Protein AF-A0A1I1NJZ9-F1 (afdb_monomer)

Nearest PDB structures (foldseek):
  6r1j-assembly1_J-2  TM=2.099E-01  e=1.766E+00  Aeromonas hydrophila J-1
  6r1j-assembly1_D-2  TM=2.504E-01  e=4.887E+00  Aeromon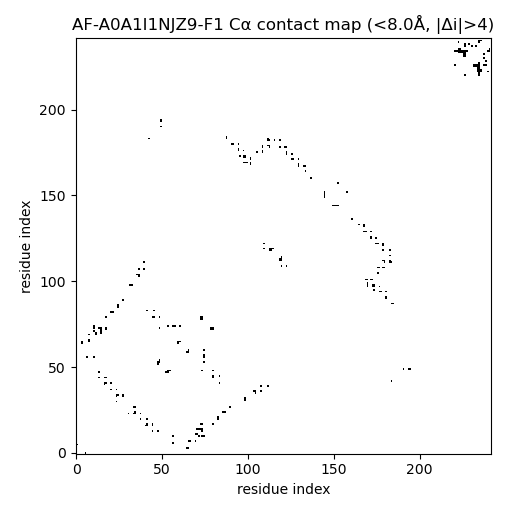as hydrophila J-1
  6h2e-assembly1_P-2  TM=2.762E-01  e=8.514E+00  Aeromonas hydrophila subsp. hydrophila AL09-71

Solvent-accessible surface area (backbone atoms only — not comparable to full-atom values): 13753 Å² total; per-residue (Å²): 132,56,71,66,58,53,45,54,52,50,47,50,54,45,31,52,51,51,57,50,46,55,54,38,61,74,41,26,90,86,34,57,66,62,39,61,71,40,48,61,57,53,47,54,48,50,51,42,66,72,33,69,65,39,54,55,49,40,54,37,50,79,70,63,71,54,68,87,86,60,74,52,62,68,64,41,96,52,50,55,59,53,53,53,52,54,50,51,52,52,54,63,74,50,80,83,70,78,67,94,67,59,71,73,49,48,59,51,36,48,70,61,22,64,88,36,68,71,52,37,49,53,51,51,53,42,52,50,52,43,51,52,50,53,50,53,50,54,53,53,49,55,50,52,33,64,74,69,73,45,96,64,79,50,74,69,56,51,52,52,49,53,54,49,52,51,50,48,50,42,58,44,34,47,53,46,52,52,46,43,48,51,38,52,52,54,52,47,53,51,48,56,53,50,51,52,52,46,56,52,50,50,52,50,49,55,51,49,54,58,50,59,70,64,69,74,66,71,78,82,79,48,60,76,37,74,26,92,84,72,77,82,39,35,16,45,78,50,91,55,51,128

pLDDT: mean 83.68, std 10.84, range [47.34, 98.0]

Foldseek 3Di:
DDPLVVLLVVQLVLVVLLVVLVVCLVCCVVCVPSLLLSVLSLVVNLCCLLDVSLVVSLVCVVVVNHDPPRDHLSSDPCNNVVSLVSSLVVLVVPLPDFDDDQPSNLVSLCVLCVVPVVLNVLLVVLVVVLVVQLVVLVVVVVVVCVVVVHPDDDPVSVVVSVVSNSVSSRSSRSSSSVSSSVSSVVVVVVSVVSVVVVVVVVVVVVVVVVVVVVPPCPPPQDQQHQPPVPPRHGNCVPVVPD

Radius of gyration: 31.64 Å; Cα contacts (8 Å, |Δi|>4): 164; chains: 1; bounding box: 65×32×115 Å

Structure (mmCIF, N/CA/C/O backbone):
data_AF-A0A1I1NJZ9-F1
#
_entry.id   AF-A0A1I1NJZ9-F1
#
loop_
_atom_site.group_PDB
_atom_site.id
_atom_site.type_symbol
_atom_site.label_atom_id
_atom_site.label_alt_id
_atom_site.label_comp_id
_atom_site.label_asym_id
_atom_site.label_entity_id
_atom_site.label_seq_id
_atom_site.pdbx_PDB_ins_code
_atom_site.Cartn_x
_atom_site.Cartn_y
_atom_site.Cartn_z
_atom_site.occupancy
_atom_site.B_iso_or_equiv
_atom_site.auth_seq_id
_atom_site.auth_comp_id
_atom_site.auth_asym_id
_atom_site.auth_atom_id
_atom_site.pdbx_PDB_model_num
ATOM 1 N N . MET A 1 1 ? -22.395 16.099 5.123 1.00 59.91 1 MET A N 1
ATOM 2 C CA . MET A 1 1 ? -22.819 14.688 5.245 1.00 59.91 1 MET A CA 1
ATOM 3 C C . MET A 1 1 ? -22.872 14.358 6.724 1.00 59.91 1 MET A C 1
ATOM 5 O O . MET A 1 1 ? -22.166 15.014 7.479 1.00 59.91 1 MET A O 1
ATOM 9 N N . ASP A 1 2 ? -23.746 13.446 7.147 1.00 87.75 2 ASP A N 1
ATOM 10 C CA . ASP A 1 2 ? -23.756 12.972 8.537 1.00 87.75 2 ASP A CA 1
ATOM 11 C C . ASP A 1 2 ? -22.507 12.113 8.810 1.00 87.75 2 ASP A C 1
ATOM 13 O O . ASP A 1 2 ? -22.032 11.429 7.901 1.00 87.75 2 ASP A O 1
ATOM 17 N N . LYS A 1 3 ? -21.980 12.147 10.042 1.00 89.00 3 LYS A N 1
ATOM 18 C CA . LYS A 1 3 ? -20.732 11.466 10.435 1.00 89.00 3 LYS A CA 1
ATOM 19 C C . LYS A 1 3 ? -20.792 9.972 10.110 1.00 89.00 3 LYS A C 1
ATOM 21 O O . LYS A 1 3 ? -19.843 9.425 9.566 1.00 89.00 3 LYS A O 1
ATOM 26 N N . ILE A 1 4 ? -21.931 9.327 10.368 1.00 93.19 4 ILE A N 1
ATOM 27 C CA . ILE A 1 4 ? -22.132 7.905 10.051 1.00 93.19 4 ILE A CA 1
ATOM 28 C C . ILE A 1 4 ? -22.091 7.653 8.540 1.00 93.19 4 ILE A C 1
ATOM 30 O O . ILE A 1 4 ? -21.534 6.655 8.100 1.00 93.19 4 ILE A O 1
ATOM 34 N N . THR A 1 5 ? -22.626 8.565 7.723 1.00 93.81 5 THR A N 1
ATOM 35 C CA . THR A 1 5 ? -22.585 8.429 6.256 1.00 93.81 5 THR A CA 1
ATOM 36 C C . THR A 1 5 ? -21.153 8.489 5.719 1.00 93.81 5 THR A C 1
ATOM 38 O O . THR A 1 5 ? -20.816 7.765 4.787 1.00 93.81 5 THR A O 1
ATOM 41 N N . GLU A 1 6 ? -20.308 9.340 6.301 1.00 94.62 6 GLU A N 1
ATOM 42 C CA . GLU A 1 6 ? -18.898 9.458 5.920 1.00 94.62 6 GLU A CA 1
ATOM 43 C C . GLU A 1 6 ? -18.103 8.198 6.287 1.00 94.62 6 GLU A C 1
ATOM 45 O O . GLU A 1 6 ? -17.376 7.670 5.447 1.00 94.62 6 GLU A O 1
ATOM 50 N N . VAL A 1 7 ? -18.333 7.661 7.489 1.00 95.81 7 VAL A N 1
ATOM 51 C CA . VAL A 1 7 ? -17.748 6.393 7.952 1.00 95.81 7 VAL A CA 1
ATOM 52 C C . VAL A 1 7 ? -18.170 5.237 7.051 1.00 95.81 7 VAL A C 1
ATOM 54 O O . VAL A 1 7 ? -17.320 4.515 6.546 1.00 95.81 7 VAL A O 1
ATOM 57 N N . VAL A 1 8 ? -19.469 5.098 6.767 1.00 96.38 8 VAL A N 1
ATOM 58 C CA . VAL A 1 8 ? -19.986 4.051 5.869 1.00 96.38 8 VAL A CA 1
ATOM 59 C C . VAL A 1 8 ? -19.324 4.133 4.497 1.00 96.38 8 VAL A C 1
ATOM 61 O O . VAL A 1 8 ? -18.917 3.107 3.956 1.00 96.38 8 VAL A O 1
ATOM 64 N N . LYS A 1 9 ? -19.176 5.341 3.939 1.00 96.75 9 LYS A N 1
ATOM 65 C CA . LYS A 1 9 ? -18.514 5.534 2.646 1.00 96.75 9 LYS A CA 1
ATOM 66 C C . LYS A 1 9 ? -17.053 5.081 2.694 1.00 96.75 9 LYS A C 1
ATOM 68 O O . LYS A 1 9 ? -16.637 4.335 1.813 1.00 96.75 9 LYS A O 1
ATOM 73 N N . ARG A 1 10 ? -16.302 5.510 3.712 1.00 96.94 10 ARG A N 1
ATOM 74 C CA . ARG A 1 10 ? -14.887 5.157 3.882 1.00 96.94 10 ARG A CA 1
ATOM 75 C C . ARG A 1 10 ? -14.699 3.655 4.093 1.00 96.94 10 ARG A C 1
ATOM 77 O O . ARG A 1 10 ? -13.914 3.050 3.375 1.00 96.94 10 ARG A O 1
ATOM 84 N N . VAL A 1 11 ? -15.458 3.046 5.005 1.00 97.31 11 VAL A N 1
ATOM 85 C CA . VAL A 1 11 ? -15.412 1.598 5.268 1.00 97.31 11 VAL A CA 1
ATOM 86 C C . VAL A 1 11 ? -15.753 0.813 4.005 1.00 97.31 11 VAL A C 1
ATOM 88 O O . VAL A 1 11 ? -15.050 -0.130 3.678 1.00 97.31 11 VAL A O 1
ATOM 91 N N . THR A 1 12 ? -16.763 1.238 3.240 1.00 97.69 12 THR A N 1
ATOM 92 C CA . THR A 1 12 ? -17.128 0.579 1.972 1.00 97.69 12 THR A CA 1
ATOM 93 C C . THR A 1 12 ? -16.009 0.664 0.931 1.00 97.69 12 THR A C 1
ATOM 95 O O . THR A 1 12 ? -15.753 -0.310 0.228 1.00 97.69 12 THR A O 1
ATOM 98 N N . GLU A 1 13 ? -15.340 1.814 0.815 1.00 97.56 13 GLU A N 1
ATOM 99 C CA . GLU A 1 13 ? -14.202 1.981 -0.097 1.00 97.56 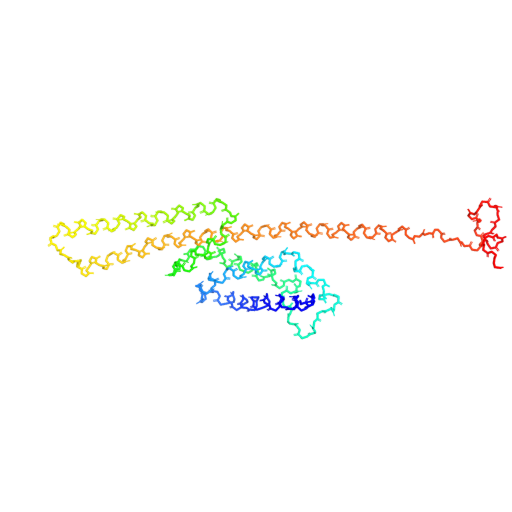13 GLU A CA 1
ATOM 100 C C . GLU A 1 13 ? -13.042 1.054 0.287 1.00 97.56 13 GLU A C 1
ATOM 102 O O . GLU A 1 13 ? -12.531 0.320 -0.557 1.00 97.56 13 GLU A O 1
ATOM 107 N N . MET A 1 14 ? -12.675 1.041 1.570 1.00 98.00 14 MET A N 1
ATOM 108 C CA . MET A 1 14 ? -11.592 0.201 2.085 1.00 98.00 14 MET A CA 1
ATOM 109 C C . MET A 1 14 ? -11.935 -1.288 1.993 1.00 98.00 14 MET A C 1
ATOM 111 O O . MET A 1 14 ? -11.070 -2.090 1.656 1.00 98.00 14 MET A O 1
ATOM 115 N N . GLU A 1 15 ? -13.195 -1.661 2.218 1.00 97.81 15 GLU A N 1
ATOM 116 C CA . GLU A 1 15 ? -13.684 -3.030 2.036 1.00 97.81 15 GLU A CA 1
ATOM 117 C C . GLU A 1 15 ? -13.534 -3.497 0.586 1.00 97.81 15 GLU A C 1
ATOM 119 O O . GLU A 1 15 ? -13.138 -4.634 0.344 1.00 97.81 15 GLU A O 1
ATOM 124 N N . GLY A 1 16 ? -13.783 -2.610 -0.383 1.00 97.88 16 GLY A N 1
ATOM 125 C CA . GLY A 1 16 ? -13.542 -2.898 -1.796 1.00 97.88 16 GLY A CA 1
ATOM 126 C C . GLY A 1 16 ? -12.070 -3.200 -2.086 1.00 97.88 16 GLY A C 1
ATOM 127 O O . GLY A 1 16 ? -11.772 -4.183 -2.765 1.00 97.88 16 GLY A O 1
ATOM 128 N N . ILE A 1 17 ? -11.156 -2.400 -1.524 1.00 97.69 17 ILE A N 1
ATOM 129 C CA . ILE A 1 17 ? -9.709 -2.631 -1.644 1.00 97.69 17 ILE A CA 1
ATOM 130 C C . ILE A 1 17 ? -9.322 -3.956 -0.980 1.00 97.69 17 ILE A C 1
ATOM 132 O O . ILE A 1 17 ? -8.599 -4.747 -1.577 1.00 97.69 17 ILE A O 1
ATOM 136 N N . TYR A 1 18 ? -9.829 -4.228 0.222 1.00 97.62 18 TYR A N 1
ATOM 137 C CA . TYR A 1 18 ? -9.563 -5.459 0.969 1.00 97.62 18 TYR A CA 1
ATOM 138 C C . TYR A 1 18 ? -10.040 -6.715 0.225 1.00 97.62 18 TYR A C 1
ATOM 140 O O . TYR A 1 18 ? -9.291 -7.679 0.083 1.00 97.62 18 TYR A O 1
ATOM 148 N N . ASP A 1 19 ? -11.251 -6.693 -0.330 1.00 97.75 19 ASP A N 1
ATOM 149 C CA . ASP A 1 19 ? -11.793 -7.801 -1.121 1.00 97.75 19 ASP A CA 1
ATOM 150 C C . ASP A 1 19 ? -11.000 -8.076 -2.394 1.00 97.75 19 ASP A C 1
ATOM 152 O O . ASP A 1 19 ? -10.844 -9.228 -2.809 1.00 97.75 19 ASP A O 1
ATOM 156 N N . GLN A 1 20 ? -10.552 -7.012 -3.058 1.00 97.44 20 GLN A N 1
ATOM 157 C CA . GLN A 1 20 ? -9.733 -7.133 -4.251 1.00 97.44 20 GLN A CA 1
ATOM 158 C C . GLN A 1 20 ? -8.332 -7.637 -3.893 1.00 97.44 20 GLN A C 1
ATOM 160 O O . GLN A 1 20 ? -7.839 -8.553 -4.550 1.00 97.44 20 GLN A O 1
ATOM 165 N N . ALA A 1 21 ? -7.750 -7.131 -2.803 1.00 96.50 21 ALA A N 1
ATOM 166 C CA . ALA A 1 21 ? -6.471 -7.587 -2.283 1.00 96.50 21 ALA A CA 1
ATOM 167 C C . ALA A 1 21 ? -6.474 -9.091 -2.011 1.00 96.50 21 ALA A C 1
ATOM 169 O O . ALA A 1 21 ? -5.553 -9.777 -2.433 1.00 96.50 21 ALA A O 1
ATOM 170 N N . LEU A 1 22 ? -7.522 -9.616 -1.364 1.00 96.88 22 LEU A N 1
ATOM 171 C CA . LEU A 1 22 ? -7.641 -11.048 -1.078 1.00 96.88 22 LEU A CA 1
ATOM 172 C C . LEU A 1 22 ? -7.539 -11.897 -2.351 1.00 96.88 22 LEU A C 1
ATOM 174 O O . LEU A 1 22 ? -6.841 -12.904 -2.358 1.00 96.88 22 LEU A O 1
ATOM 178 N N . LYS A 1 23 ? -8.199 -11.481 -3.438 1.00 96.94 23 LYS A N 1
ATOM 179 C CA . LYS A 1 23 ? -8.166 -12.203 -4.721 1.00 96.94 23 LYS A CA 1
ATOM 180 C C . LYS A 1 23 ? -6.798 -12.123 -5.390 1.00 96.94 23 LYS A C 1
ATOM 182 O O . LYS A 1 23 ? -6.312 -13.121 -5.907 1.00 96.94 23 LYS A O 1
ATOM 187 N N . ILE A 1 24 ? -6.200 -10.934 -5.390 1.00 95.00 24 ILE A N 1
ATOM 188 C CA . ILE A 1 24 ? -4.914 -10.680 -6.042 1.00 95.00 24 ILE A CA 1
ATOM 189 C C . ILE A 1 24 ? -3.784 -11.400 -5.306 1.00 95.00 24 ILE A C 1
ATOM 191 O O . ILE A 1 24 ? -2.920 -11.993 -5.941 1.00 95.00 24 ILE A O 1
ATOM 195 N N . ILE A 1 25 ? -3.810 -11.388 -3.974 1.00 93.25 25 ILE A N 1
ATOM 196 C CA . ILE A 1 25 ? -2.834 -12.087 -3.137 1.00 93.25 25 ILE A CA 1
ATOM 197 C C . ILE A 1 25 ? -2.976 -13.608 -3.281 1.00 93.25 25 ILE A C 1
ATOM 199 O O . ILE A 1 25 ? -1.964 -14.293 -3.396 1.00 93.25 25 ILE A O 1
ATOM 203 N N . ASP A 1 26 ? -4.201 -14.139 -3.336 1.00 94.19 26 ASP A N 1
ATOM 204 C CA . ASP A 1 26 ? -4.448 -15.571 -3.570 1.00 94.19 26 ASP A CA 1
ATOM 205 C C . ASP A 1 26 ? -3.964 -16.026 -4.959 1.00 94.19 26 ASP A C 1
ATOM 207 O O . ASP A 1 26 ? -3.407 -17.110 -5.110 1.00 94.19 26 ASP A O 1
ATOM 211 N N . ASN A 1 27 ? -4.104 -15.167 -5.974 1.00 92.69 27 ASN A N 1
ATOM 212 C CA . ASN A 1 27 ? -3.663 -15.438 -7.343 1.00 92.69 27 ASN A CA 1
ATOM 213 C C . ASN A 1 27 ? -2.268 -14.868 -7.669 1.00 92.69 27 ASN A C 1
ATOM 215 O O . ASN A 1 27 ? -1.893 -14.786 -8.842 1.00 92.69 27 ASN A O 1
ATOM 219 N N . ALA A 1 28 ? -1.493 -14.469 -6.654 1.00 88.12 28 ALA A N 1
ATOM 220 C CA . ALA A 1 28 ? -0.265 -13.711 -6.858 1.00 88.12 28 ALA A CA 1
ATOM 221 C C . ALA A 1 28 ? 0.714 -14.458 -7.766 1.00 88.12 28 ALA A C 1
ATOM 223 O O . ALA A 1 28 ? 1.241 -13.843 -8.690 1.00 88.12 28 ALA A O 1
ATOM 224 N N . GLU A 1 29 ? 0.906 -15.767 -7.564 1.00 85.44 29 GLU A N 1
ATOM 225 C CA . GLU A 1 29 ? 1.806 -16.615 -8.364 1.00 85.44 29 GLU A CA 1
ATOM 226 C C . GLU A 1 29 ? 1.480 -16.589 -9.865 1.00 85.44 29 GLU A C 1
ATOM 228 O O . GLU A 1 29 ? 2.389 -16.517 -10.688 1.00 85.44 29 GLU A O 1
ATOM 233 N N . ASN A 1 30 ? 0.196 -16.592 -10.234 1.00 87.00 30 ASN A N 1
ATOM 234 C CA . ASN A 1 30 ? -0.225 -16.649 -11.637 1.00 87.00 30 ASN A CA 1
ATOM 235 C C . ASN A 1 30 ? -0.322 -15.266 -12.297 1.00 87.00 30 ASN A C 1
ATOM 237 O O . ASN A 1 30 ? -0.496 -15.178 -13.513 1.00 87.00 30 ASN A O 1
ATOM 241 N N . SER A 1 31 ? -0.297 -14.184 -11.516 1.00 86.31 31 SER A N 1
ATOM 242 C CA . SER A 1 31 ? -0.509 -12.818 -12.013 1.00 86.31 31 SER A CA 1
ATOM 243 C C . SER A 1 31 ? 0.419 -11.817 -11.301 1.00 86.31 31 SER A C 1
ATOM 245 O O . SER A 1 31 ? -0.047 -10.986 -10.519 1.00 86.31 31 SER A O 1
ATOM 247 N N . PRO A 1 32 ? 1.748 -11.893 -11.548 1.00 78.75 32 PRO A N 1
ATOM 248 C CA . PRO A 1 32 ? 2.749 -11.007 -10.939 1.00 78.75 32 PRO A CA 1
ATOM 249 C C . PRO A 1 32 ? 2.492 -9.524 -11.200 1.00 78.75 32 PRO A C 1
ATOM 251 O O . PRO A 1 32 ? 2.592 -8.721 -10.276 1.00 78.75 32 PRO A O 1
ATOM 254 N N . GLU A 1 33 ? 2.126 -9.176 -12.431 1.00 75.25 33 GLU A N 1
ATOM 255 C CA . GLU A 1 33 ? 1.826 -7.800 -12.840 1.00 75.25 33 GLU A CA 1
ATOM 256 C C . GLU A 1 33 ? 0.650 -7.221 -12.053 1.00 75.25 33 GLU A C 1
ATOM 258 O O . GLU A 1 33 ? 0.758 -6.140 -11.482 1.00 75.25 33 GLU A O 1
ATOM 263 N N . GLU A 1 34 ? -0.452 -7.968 -11.945 1.00 83.50 34 GLU A N 1
ATOM 264 C CA . GLU A 1 34 ? -1.631 -7.542 -11.184 1.00 83.50 34 GLU A CA 1
ATOM 265 C C . GLU A 1 34 ? -1.306 -7.394 -9.689 1.00 83.50 34 GLU A C 1
ATOM 267 O O . GLU A 1 34 ? -1.719 -6.427 -9.049 1.00 83.50 34 GLU A O 1
ATOM 272 N N . PHE A 1 35 ? -0.510 -8.315 -9.137 1.00 86.81 35 PHE A N 1
ATOM 273 C CA . PHE A 1 35 ? -0.043 -8.247 -7.754 1.00 86.81 35 PHE A CA 1
ATOM 274 C C . PHE A 1 35 ? 0.820 -7.013 -7.476 1.00 86.81 35 PHE A C 1
ATOM 276 O O . PHE A 1 35 ? 0.607 -6.332 -6.468 1.00 86.81 35 PHE A O 1
ATOM 283 N N . LEU A 1 36 ? 1.782 -6.715 -8.351 1.00 80.25 36 LEU A N 1
ATOM 284 C CA . LEU A 1 36 ? 2.678 -5.570 -8.194 1.00 80.25 36 LEU A CA 1
ATOM 285 C C . LEU A 1 36 ? 1.946 -4.246 -8.462 1.00 80.25 36 LEU A C 1
ATOM 287 O O . LEU A 1 36 ? 2.085 -3.308 -7.677 1.00 80.25 36 LEU A O 1
ATOM 291 N N . GLY A 1 37 ? 1.062 -4.208 -9.461 1.00 81.62 37 GLY A N 1
ATOM 292 C CA . GLY A 1 37 ? 0.219 -3.050 -9.767 1.00 81.62 37 GLY A CA 1
ATOM 293 C C . GLY A 1 37 ? -0.761 -2.677 -8.646 1.00 81.62 37 GLY A C 1
ATOM 294 O O . GLY A 1 37 ? -1.173 -1.522 -8.525 1.00 81.62 37 GLY A O 1
ATOM 295 N N . PHE A 1 38 ? -1.124 -3.632 -7.785 1.00 89.00 38 PHE A N 1
ATOM 296 C CA . PHE A 1 38 ? -2.059 -3.402 -6.682 1.00 89.00 38 PHE A CA 1
ATOM 297 C C . PHE A 1 38 ? -1.395 -2.923 -5.378 1.00 89.00 38 PHE A C 1
ATOM 299 O O . PHE A 1 38 ? -2.087 -2.556 -4.424 1.00 89.00 38 PHE A O 1
ATOM 306 N N . GLN A 1 39 ? -0.058 -2.861 -5.318 1.00 86.50 39 GLN A N 1
ATOM 307 C CA . GLN A 1 39 ? 0.670 -2.493 -4.094 1.00 86.50 39 GLN A CA 1
ATOM 308 C C . GLN A 1 39 ? 0.331 -1.083 -3.596 1.00 86.50 39 GLN A C 1
ATOM 310 O O . GLN A 1 39 ? 0.287 -0.842 -2.388 1.00 86.50 39 GLN A O 1
ATOM 315 N N . LYS A 1 40 ? 0.004 -0.161 -4.508 1.00 85.12 40 LYS A N 1
ATOM 316 C CA . LYS A 1 40 ? -0.461 1.187 -4.159 1.00 85.12 40 LYS A CA 1
ATOM 317 C C . LYS A 1 40 ? -1.778 1.167 -3.377 1.00 85.12 40 LYS A C 1
ATOM 319 O O . LYS A 1 40 ? -1.914 1.885 -2.388 1.00 85.12 40 LYS A O 1
ATOM 324 N N . GLU A 1 41 ? -2.743 0.352 -3.793 1.00 90.25 41 GLU A N 1
ATOM 325 C CA . GLU A 1 41 ? -4.034 0.243 -3.103 1.00 90.25 41 GLU A CA 1
ATOM 326 C C . GLU A 1 41 ? -3.880 -0.481 -1.760 1.00 90.25 41 GLU A C 1
ATOM 328 O O . GLU A 1 41 ? -4.445 -0.046 -0.756 1.00 90.25 41 GLU A O 1
ATOM 333 N N . LEU A 1 42 ? -3.021 -1.504 -1.691 1.00 90.25 42 LEU A N 1
ATOM 334 C CA . LEU A 1 42 ? -2.632 -2.130 -0.423 1.00 90.25 42 LEU A CA 1
ATOM 335 C C . LEU A 1 42 ? -1.986 -1.135 0.549 1.00 90.25 42 LEU A C 1
ATOM 337 O O . LEU A 1 42 ? -2.292 -1.166 1.739 1.00 90.25 42 LEU A O 1
ATOM 341 N N . MET A 1 43 ? -1.151 -0.217 0.055 1.00 85.44 43 MET A N 1
ATOM 342 C CA . MET A 1 43 ? -0.570 0.851 0.871 1.00 85.44 43 MET A CA 1
ATOM 343 C C . MET A 1 43 ? -1.645 1.803 1.409 1.00 85.44 43 MET A C 1
ATOM 345 O O . MET A 1 43 ? -1.614 2.162 2.584 1.00 85.44 43 MET A O 1
ATOM 349 N N . ARG A 1 44 ? -2.647 2.158 0.591 1.00 90.88 44 ARG A N 1
ATOM 350 C CA . ARG A 1 44 ? -3.799 2.960 1.044 1.00 90.88 44 ARG A CA 1
ATOM 351 C C . ARG A 1 44 ? -4.594 2.248 2.138 1.00 90.88 44 ARG A C 1
ATOM 353 O O . ARG A 1 44 ? -4.972 2.882 3.123 1.00 90.88 44 ARG A O 1
ATOM 360 N N . LEU A 1 45 ? -4.830 0.945 1.983 1.00 92.75 45 LEU A N 1
ATOM 361 C CA . LEU A 1 45 ? -5.510 0.131 2.991 1.00 92.75 45 LEU A CA 1
ATOM 362 C C . LEU A 1 45 ? -4.697 0.050 4.291 1.00 92.75 45 LEU A C 1
ATOM 364 O O . LEU A 1 45 ? -5.260 0.178 5.378 1.00 92.75 45 LEU A O 1
ATOM 368 N N . ALA A 1 46 ? -3.380 -0.120 4.188 1.00 89.06 46 ALA A N 1
ATOM 369 C CA . ALA A 1 46 ? -2.483 -0.153 5.337 1.00 89.06 46 ALA A CA 1
ATOM 370 C C . ALA A 1 46 ? -2.437 1.201 6.070 1.00 89.06 46 ALA A C 1
ATOM 372 O O . ALA A 1 46 ? -2.513 1.255 7.301 1.00 89.06 46 ALA A O 1
ATOM 373 N N . ASP A 1 47 ? -2.403 2.308 5.323 1.00 88.75 47 ASP A N 1
ATOM 374 C CA . ASP A 1 47 ? -2.486 3.658 5.877 1.00 88.75 47 ASP A CA 1
ATOM 375 C C . ASP A 1 47 ? -3.796 3.867 6.627 1.00 88.75 47 ASP A C 1
ATOM 377 O O . ASP A 1 47 ? -3.770 4.335 7.768 1.00 88.75 47 ASP A O 1
ATOM 381 N N . TYR A 1 48 ? -4.923 3.449 6.044 1.00 92.62 48 TYR A N 1
ATOM 382 C CA . TYR A 1 48 ? -6.209 3.466 6.730 1.00 92.62 48 TYR A CA 1
ATOM 383 C C . TYR A 1 48 ? -6.161 2.654 8.027 1.00 92.62 48 TYR A C 1
ATOM 385 O O . TYR A 1 48 ? -6.437 3.220 9.082 1.00 92.62 48 TYR A O 1
ATOM 393 N N . TYR A 1 49 ? -5.734 1.391 7.985 1.00 89.75 49 TYR A N 1
ATOM 394 C CA . TYR A 1 49 ? -5.674 0.504 9.153 1.00 89.75 49 TYR A CA 1
ATOM 395 C C . TYR A 1 49 ? -4.846 1.082 10.316 1.00 89.75 49 TYR A C 1
ATOM 397 O O . TYR A 1 49 ? -5.209 0.962 11.484 1.00 89.75 49 TYR A O 1
ATOM 405 N N . SER A 1 50 ? -3.756 1.785 10.006 1.00 84.31 50 SER A N 1
ATOM 406 C CA . SER A 1 50 ? -2.906 2.438 11.013 1.00 84.31 50 SER A CA 1
ATOM 407 C C . SER A 1 50 ? -3.437 3.781 11.538 1.00 84.31 50 SER A C 1
ATOM 409 O O . SER A 1 50 ? -2.969 4.296 12.563 1.00 84.31 50 SER A O 1
ATOM 411 N N . SER A 1 51 ? -4.392 4.379 10.825 1.00 88.31 51 SER A N 1
ATOM 412 C CA . SER A 1 51 ? -4.844 5.747 11.057 1.00 88.31 51 SER A CA 1
ATOM 413 C C . SER A 1 51 ? -5.725 5.884 12.304 1.00 88.31 51 SER A C 1
ATOM 415 O O . SER A 1 51 ? -6.213 4.917 12.891 1.00 88.31 51 SER A O 1
ATOM 417 N N . GLN A 1 52 ? -5.962 7.133 12.716 1.00 87.75 52 GLN A N 1
ATOM 418 C CA . GLN A 1 52 ? -6.988 7.425 13.717 1.00 87.75 52 GLN A CA 1
ATOM 419 C C . GLN A 1 52 ? -8.403 7.187 13.166 1.00 87.75 52 GLN A C 1
ATOM 421 O O . GLN A 1 52 ? -9.282 6.812 13.936 1.00 87.75 52 GLN A O 1
ATOM 426 N N . ASP A 1 53 ? -8.603 7.339 11.853 1.00 93.75 53 ASP A N 1
ATOM 427 C CA . ASP A 1 53 ? -9.900 7.118 11.209 1.00 93.75 53 ASP A CA 1
ATOM 428 C C . ASP A 1 53 ? -10.364 5.671 11.386 1.00 93.75 53 ASP A C 1
ATOM 430 O O . ASP A 1 53 ? -11.497 5.455 11.801 1.00 93.75 53 ASP A O 1
ATOM 434 N N . TRP A 1 54 ? -9.490 4.681 11.166 1.00 93.88 54 TRP A N 1
ATOM 435 C CA . TRP A 1 54 ? -9.843 3.273 11.390 1.00 93.88 54 TRP A CA 1
ATOM 436 C C . TRP A 1 54 ? -10.214 2.993 12.849 1.00 93.88 54 TRP A C 1
ATOM 438 O O . TRP A 1 54 ? -11.189 2.298 13.111 1.00 93.88 54 TRP A O 1
ATOM 448 N N . LYS A 1 55 ? -9.499 3.583 13.816 1.00 90.62 55 LYS A N 1
ATOM 449 C CA . LYS A 1 55 ? -9.800 3.410 15.251 1.00 90.62 55 LYS A CA 1
ATOM 450 C C . LYS A 1 55 ? -11.167 3.974 15.618 1.00 90.62 55 LYS A C 1
ATOM 452 O O . LYS A 1 55 ? -11.898 3.368 16.399 1.00 90.62 55 LYS A O 1
ATOM 457 N N . ASP A 1 56 ? -11.493 5.140 15.075 1.00 92.94 56 ASP A N 1
ATOM 458 C CA . ASP A 1 56 ? -12.780 5.789 15.293 1.00 92.94 56 ASP A CA 1
ATOM 459 C C . ASP A 1 56 ? -13.912 5.004 14.609 1.00 92.94 56 ASP A C 1
ATOM 461 O O . ASP A 1 56 ? -14.988 4.852 15.189 1.00 92.94 56 ASP A O 1
ATOM 465 N N . ASP A 1 57 ? -13.665 4.470 13.410 1.00 95.44 57 ASP A N 1
ATOM 466 C CA . ASP A 1 57 ? -14.613 3.642 12.655 1.00 95.44 57 ASP A CA 1
ATOM 467 C C . ASP A 1 57 ? -14.894 2.317 13.371 1.00 95.44 57 ASP A C 1
ATOM 469 O O . ASP A 1 57 ? -16.054 1.955 13.570 1.00 95.44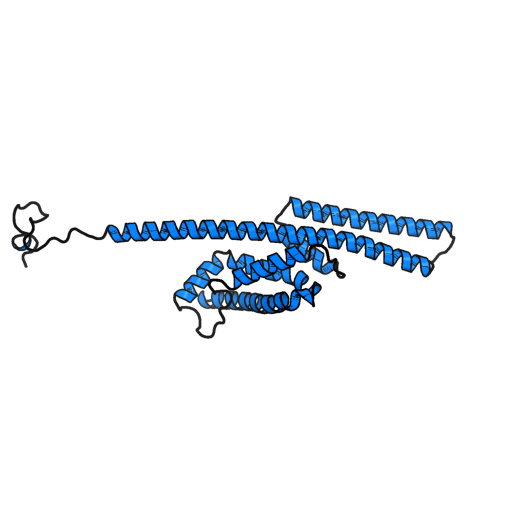 57 ASP A O 1
ATOM 473 N N . PHE A 1 58 ? -13.840 1.641 13.828 1.00 93.75 58 PHE A N 1
ATOM 474 C CA . PHE A 1 58 ? -13.922 0.421 14.625 1.00 93.75 58 PHE A CA 1
ATOM 475 C C . PHE A 1 58 ? -14.705 0.652 15.923 1.00 93.75 58 PHE A C 1
ATOM 477 O O . PHE A 1 58 ? -15.609 -0.112 16.252 1.00 93.75 58 PHE A O 1
ATOM 484 N N . ALA A 1 59 ? -14.439 1.754 16.635 1.00 91.88 59 ALA A N 1
ATOM 485 C CA . ALA A 1 59 ? -15.184 2.098 17.845 1.00 91.88 59 ALA A CA 1
ATOM 486 C C . ALA A 1 59 ? -16.686 2.309 17.575 1.00 91.88 59 ALA A C 1
ATOM 488 O O . ALA A 1 59 ? -17.521 1.939 18.400 1.00 91.88 59 ALA A O 1
ATOM 489 N N . LEU A 1 60 ? -17.053 2.885 16.426 1.00 93.75 60 LEU A N 1
ATOM 490 C CA . LEU A 1 60 ? -18.456 3.043 16.037 1.00 93.75 60 LEU A CA 1
ATOM 491 C C . LEU A 1 60 ? -19.128 1.707 15.688 1.00 93.75 60 LEU A C 1
ATOM 493 O O . LEU A 1 60 ? -20.324 1.557 15.963 1.00 93.75 60 LEU A O 1
ATOM 497 N N . ASP A 1 61 ? -18.392 0.763 15.098 1.00 93.50 61 ASP A N 1
ATOM 498 C CA . ASP A 1 61 ? -18.891 -0.594 14.839 1.00 93.50 61 ASP A CA 1
ATOM 499 C C . ASP A 1 61 ? -19.135 -1.354 16.148 1.00 93.50 61 ASP A C 1
ATOM 501 O O . ASP A 1 61 ? -20.232 -1.871 16.358 1.00 93.50 61 ASP A O 1
ATOM 505 N N . GLU A 1 62 ? -18.179 -1.302 17.080 1.00 91.81 62 GLU A N 1
ATOM 506 C CA . GLU A 1 62 ? -18.288 -1.899 18.421 1.00 91.81 62 GLU A CA 1
ATOM 507 C C . GLU A 1 62 ? -19.453 -1.308 19.234 1.00 91.81 62 GLU A C 1
ATOM 509 O O . GLU A 1 62 ? -20.136 -1.999 19.993 1.00 91.81 62 GLU A O 1
ATOM 514 N N . GLU A 1 63 ? -19.735 -0.016 19.054 1.00 93.31 63 GLU A N 1
ATOM 515 C CA . GLU A 1 63 ? -20.898 0.651 19.645 1.00 93.31 63 GLU A CA 1
ATOM 516 C C . GLU A 1 63 ? -22.229 0.299 18.947 1.00 93.31 63 GLU A C 1
ATOM 518 O O . GLU A 1 63 ? -23.293 0.735 19.399 1.00 93.31 63 GLU A O 1
ATOM 523 N N . GLY A 1 64 ? -22.198 -0.465 17.850 1.00 93.44 64 GLY A N 1
ATOM 524 C CA . GLY A 1 64 ? -23.372 -0.867 17.073 1.00 93.44 64 GLY A CA 1
ATOM 525 C C . GLY A 1 64 ? -24.032 0.285 16.312 1.00 93.44 64 GLY A C 1
ATOM 526 O O . GLY A 1 64 ? -25.230 0.229 16.026 1.00 93.44 64 GLY A O 1
ATOM 527 N N . LYS A 1 65 ? -23.280 1.355 16.021 1.00 94.25 65 LYS A N 1
ATOM 528 C CA 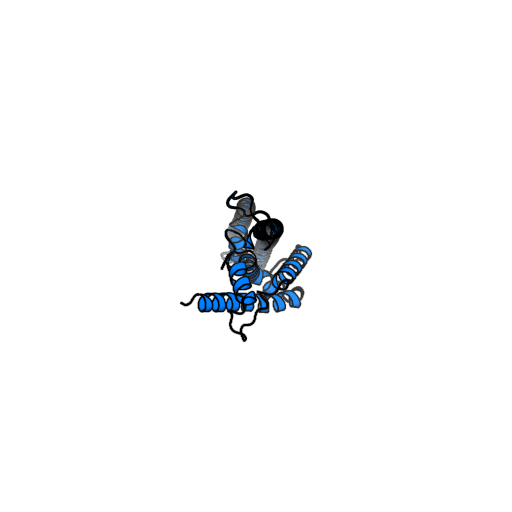. LYS A 1 65 ? -23.786 2.569 15.355 1.00 94.25 65 LYS A CA 1
ATOM 529 C C . LYS A 1 65 ? -23.759 2.483 13.831 1.00 94.25 65 LYS A C 1
ATOM 531 O O . LYS A 1 65 ? -24.355 3.340 13.176 1.00 94.25 65 LYS A O 1
ATOM 536 N N . LEU A 1 66 ? -23.076 1.485 13.271 1.00 94.12 66 LEU A N 1
ATOM 537 C CA . LEU A 1 66 ? -23.007 1.264 11.829 1.00 94.12 66 LEU A CA 1
ATOM 538 C C . LEU A 1 66 ? -24.200 0.429 11.319 1.00 94.12 66 LEU A C 1
ATOM 540 O O . LEU A 1 66 ? -24.786 -0.349 12.080 1.00 94.12 66 LEU A O 1
ATOM 544 N N . PRO A 1 67 ? -24.597 0.590 10.040 1.00 94.06 67 PRO A N 1
ATOM 545 C CA . PRO A 1 67 ? -25.652 -0.215 9.431 1.00 94.06 67 PRO A CA 1
ATOM 546 C C . PRO A 1 67 ? -25.358 -1.714 9.518 1.00 94.06 67 PRO A C 1
ATOM 548 O O . PRO A 1 67 ? -24.227 -2.155 9.326 1.00 94.06 67 PRO A O 1
ATOM 551 N N . GLN A 1 68 ? -26.390 -2.518 9.777 1.00 90.12 68 GLN A N 1
ATOM 552 C CA . GLN A 1 68 ? -26.205 -3.955 9.991 1.00 90.12 68 GLN A CA 1
ATOM 553 C C . GLN A 1 68 ? -25.786 -4.709 8.724 1.00 90.12 68 GLN A C 1
ATOM 555 O O . GLN A 1 68 ? -25.077 -5.708 8.816 1.00 90.12 68 GLN A O 1
ATOM 560 N N . ASP A 1 69 ? -26.205 -4.220 7.561 1.00 93.19 69 ASP A N 1
ATOM 561 C CA . ASP A 1 69 ? -25.891 -4.742 6.232 1.00 93.19 69 ASP A CA 1
ATOM 562 C C . ASP A 1 69 ? -24.531 -4.272 5.689 1.00 93.19 69 ASP A C 1
ATOM 564 O O . ASP A 1 69 ? -24.103 -4.741 4.634 1.00 93.19 69 ASP A O 1
ATOM 568 N N . LEU A 1 70 ? -23.831 -3.385 6.408 1.00 93.94 70 LEU A N 1
ATOM 569 C CA . LEU A 1 70 ? -22.478 -2.974 6.056 1.00 93.94 70 LEU A CA 1
ATOM 570 C C . LEU A 1 70 ? -21.529 -4.170 6.167 1.00 93.94 70 LEU A C 1
ATOM 572 O O . LEU A 1 70 ? -21.483 -4.849 7.197 1.00 93.94 70 LEU A O 1
ATOM 576 N N . LYS A 1 71 ? -20.751 -4.402 5.109 1.00 94.94 71 LYS A N 1
ATOM 577 C CA . LYS A 1 71 ? -19.657 -5.370 5.103 1.00 94.94 71 LYS A CA 1
ATOM 578 C C . LYS A 1 71 ? -18.442 -4.782 5.837 1.00 94.94 71 LYS A C 1
ATOM 580 O O . LYS A 1 71 ? -18.147 -3.603 5.672 1.00 94.94 71 LYS A O 1
ATOM 585 N N . ARG A 1 72 ? -17.802 -5.590 6.689 1.00 91.25 72 ARG A N 1
ATOM 586 C CA . ARG A 1 72 ? -16.904 -5.123 7.768 1.00 91.25 72 ARG A CA 1
ATOM 587 C C . ARG A 1 72 ? -15.594 -5.905 7.851 1.00 91.25 72 ARG A C 1
ATOM 589 O O . ARG A 1 72 ? -14.998 -5.971 8.922 1.00 91.25 72 ARG A O 1
ATOM 596 N N . GLY A 1 73 ? -15.161 -6.545 6.767 1.00 92.25 73 GLY A N 1
ATOM 597 C CA . GLY A 1 73 ? -13.893 -7.274 6.745 1.00 92.25 73 GLY A CA 1
ATOM 598 C C . GLY A 1 73 ? -12.723 -6.400 7.202 1.00 92.25 73 GLY A C 1
ATOM 599 O O . GLY A 1 73 ? -11.918 -6.839 8.023 1.00 92.25 73 GLY A O 1
ATOM 600 N N . VAL A 1 74 ? -12.697 -5.132 6.782 1.00 95.31 74 VAL A N 1
ATOM 601 C CA . VAL A 1 74 ? -11.665 -4.155 7.174 1.00 95.31 74 VAL A CA 1
ATOM 602 C C . VAL A 1 74 ? -11.722 -3.699 8.628 1.00 95.31 74 VAL A C 1
A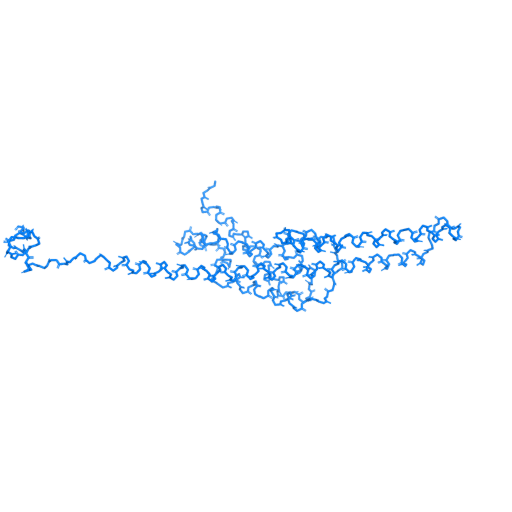TOM 604 O O . VAL A 1 74 ? -10.734 -3.171 9.132 1.00 95.31 74 VAL A O 1
ATOM 607 N N . LEU A 1 75 ? -12.850 -3.901 9.310 1.00 94.25 75 LEU A N 1
ATOM 608 C CA . LEU A 1 75 ? -13.018 -3.610 10.737 1.00 94.25 75 LEU A CA 1
ATOM 609 C C . LEU A 1 75 ? -12.898 -4.876 11.600 1.00 94.25 75 LEU A C 1
ATOM 611 O O . LEU A 1 75 ? -13.246 -4.857 12.776 1.00 94.25 75 LEU A O 1
ATOM 615 N N . SER A 1 76 ? -12.424 -5.987 11.033 1.00 90.12 76 SER A N 1
ATOM 616 C CA . SER A 1 76 ? -12.137 -7.192 11.813 1.00 90.12 76 SER A CA 1
ATOM 617 C C . SER A 1 76 ? -10.842 -7.052 12.620 1.00 90.12 76 SER A C 1
ATOM 619 O O . SER A 1 76 ? -9.947 -6.298 12.240 1.00 90.12 76 SER A O 1
ATOM 621 N N . GLU A 1 77 ? -10.733 -7.808 13.719 1.00 72.25 77 GLU A N 1
ATOM 622 C CA . GLU A 1 77 ? -9.563 -7.773 14.614 1.00 72.25 77 GLU A CA 1
ATOM 623 C C . GLU A 1 77 ? -8.252 -8.138 13.895 1.00 72.25 77 GLU A C 1
ATOM 625 O O . GLU A 1 77 ? -7.231 -7.506 14.150 1.00 72.25 77 GLU A O 1
ATOM 630 N N . ASP A 1 78 ? -8.289 -9.105 12.966 1.00 86.06 78 ASP A N 1
ATOM 631 C CA . ASP A 1 78 ? -7.075 -9.662 12.348 1.00 86.06 78 ASP A CA 1
ATOM 632 C C . ASP A 1 78 ? -7.058 -9.620 10.806 1.00 86.06 78 ASP A C 1
ATOM 634 O O . ASP A 1 78 ? -6.035 -9.933 10.198 1.00 86.06 78 ASP A O 1
ATOM 638 N N . GLY A 1 79 ? -8.160 -9.274 10.129 1.00 90.56 79 GLY A N 1
ATOM 639 C CA . GLY A 1 79 ? -8.291 -9.471 8.675 1.00 90.56 79 GLY A CA 1
ATOM 640 C C . GLY A 1 79 ? -7.267 -8.689 7.854 1.00 90.56 79 GLY A C 1
ATOM 641 O O . GLY A 1 79 ? -6.507 -9.276 7.082 1.00 90.56 79 GLY A O 1
ATOM 642 N N . VAL A 1 80 ? -7.201 -7.369 8.055 1.00 91.12 80 VAL A N 1
ATOM 643 C CA . VAL A 1 80 ? -6.245 -6.505 7.339 1.00 91.12 80 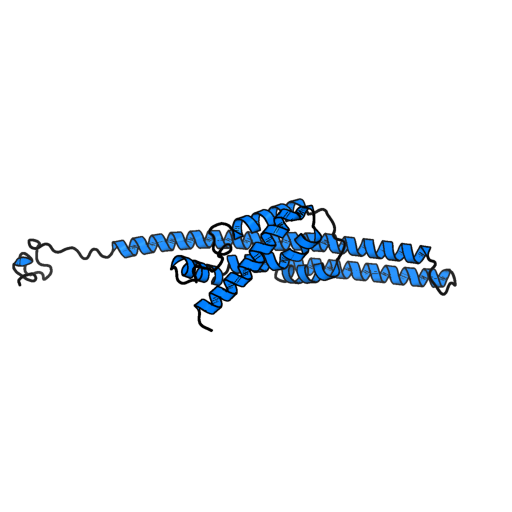VAL A CA 1
ATOM 644 C C . VAL A 1 80 ? -4.805 -6.831 7.738 1.00 91.12 80 VAL A C 1
ATOM 646 O O . VAL A 1 80 ? -3.933 -6.874 6.877 1.00 91.12 80 VAL A O 1
ATOM 649 N N . TYR A 1 81 ? -4.552 -7.129 9.015 1.00 88.25 81 TYR A N 1
ATOM 650 C CA . TYR A 1 81 ? -3.223 -7.520 9.485 1.00 88.25 81 TYR A CA 1
ATOM 651 C C . TYR A 1 81 ? -2.709 -8.781 8.774 1.00 88.25 81 TYR A C 1
ATOM 653 O O . TYR A 1 81 ? -1.612 -8.769 8.216 1.00 88.25 81 TYR A O 1
ATOM 661 N N . ASN A 1 82 ? -3.520 -9.842 8.728 1.00 91.44 82 ASN A N 1
ATOM 662 C CA . ASN A 1 82 ? -3.152 -11.103 8.080 1.00 91.44 82 ASN A CA 1
ATOM 663 C C . ASN A 1 82 ? -2.895 -10.923 6.579 1.00 91.44 82 ASN A C 1
ATOM 665 O O . ASN A 1 82 ? -1.935 -11.476 6.047 1.00 91.44 82 ASN A O 1
ATOM 669 N N . LEU A 1 83 ? -3.726 -10.119 5.909 1.00 93.50 83 LEU A N 1
ATOM 670 C CA . LEU A 1 83 ? -3.559 -9.775 4.498 1.00 93.50 83 LEU A CA 1
ATOM 671 C C . LEU A 1 83 ? -2.215 -9.072 4.242 1.00 93.50 83 LEU A C 1
ATOM 673 O O . LEU A 1 83 ? -1.481 -9.443 3.326 1.00 93.50 83 LEU A O 1
ATOM 677 N N . LEU A 1 84 ? -1.884 -8.062 5.053 1.00 88.88 84 LEU A N 1
ATOM 678 C CA . LEU A 1 84 ? -0.637 -7.307 4.917 1.00 88.88 84 LEU A CA 1
ATOM 679 C C . LEU A 1 84 ? 0.591 -8.176 5.209 1.00 88.88 84 LEU A C 1
ATOM 681 O O . LEU A 1 84 ? 1.609 -8.039 4.529 1.00 88.88 84 LEU A O 1
ATOM 685 N N . GLU A 1 85 ? 0.496 -9.099 6.168 1.00 87.44 85 GLU A N 1
ATOM 686 C CA . GLU A 1 85 ? 1.575 -10.048 6.452 1.00 87.44 85 GLU A CA 1
ATOM 687 C C . GLU A 1 85 ? 1.771 -11.048 5.306 1.00 87.44 85 GLU A C 1
ATOM 689 O O . GLU A 1 85 ? 2.902 -11.303 4.900 1.00 87.44 85 GLU A O 1
ATOM 694 N N . GLN A 1 86 ? 0.691 -11.553 4.704 1.00 91.44 86 GLN A N 1
ATOM 695 C CA . GLN A 1 86 ? 0.799 -12.411 3.523 1.00 91.44 86 GLN A CA 1
ATOM 696 C C . GLN A 1 86 ? 1.442 -11.668 2.341 1.00 91.44 86 GLN A C 1
ATOM 698 O O . GLN A 1 86 ? 2.329 -12.208 1.681 1.00 91.44 86 GLN A O 1
ATOM 703 N N . ASN A 1 87 ? 1.056 -10.409 2.105 1.00 90.19 87 ASN A N 1
ATOM 704 C CA . ASN A 1 87 ? 1.661 -9.574 1.066 1.00 90.19 87 ASN A CA 1
ATOM 705 C C . ASN A 1 87 ? 3.172 -9.386 1.275 1.00 90.19 87 ASN A C 1
ATOM 707 O O . ASN A 1 87 ? 3.954 -9.473 0.329 1.00 90.19 87 ASN A O 1
ATOM 711 N N . LYS A 1 88 ? 3.590 -9.152 2.524 1.00 84.12 88 LYS A N 1
ATOM 712 C CA . LYS A 1 88 ? 5.001 -9.019 2.904 1.00 84.12 88 LYS A CA 1
ATOM 713 C C . LYS A 1 88 ? 5.802 -10.266 2.553 1.00 84.12 88 LYS A C 1
ATOM 715 O O . LYS A 1 88 ? 6.902 -10.137 2.018 1.00 84.12 88 LYS A O 1
ATOM 720 N N . GLU A 1 89 ? 5.290 -11.452 2.874 1.00 85.75 89 GLU A N 1
ATOM 721 C CA . GLU A 1 89 ? 5.979 -12.709 2.566 1.00 85.75 89 GLU A CA 1
ATOM 722 C C . GLU A 1 89 ? 6.107 -12.916 1.051 1.00 85.75 89 GLU A C 1
ATOM 724 O O . GLU A 1 89 ? 7.209 -13.168 0.565 1.00 85.75 89 GLU A O 1
ATOM 729 N N . LEU A 1 90 ? 5.051 -12.643 0.281 1.00 86.75 90 LEU A N 1
ATOM 730 C CA . LEU A 1 90 ? 5.103 -12.710 -1.184 1.00 86.75 90 LEU A CA 1
ATOM 731 C C . LEU A 1 90 ? 6.130 -11.737 -1.784 1.00 86.75 90 LEU A C 1
ATOM 733 O O . LEU A 1 90 ? 6.926 -12.115 -2.643 1.00 86.75 90 LEU A O 1
ATOM 737 N N . LEU A 1 91 ? 6.178 -10.490 -1.302 1.00 82.62 91 LEU A N 1
ATOM 738 C CA . LEU A 1 91 ? 7.198 -9.521 -1.722 1.00 82.62 91 LEU A CA 1
ATOM 739 C C . LEU A 1 91 ? 8.617 -9.962 -1.337 1.00 82.62 91 LEU A C 1
ATOM 741 O O . LEU A 1 91 ? 9.584 -9.616 -2.021 1.00 82.62 91 LEU A O 1
ATOM 745 N N . LYS A 1 92 ? 8.776 -10.714 -0.239 1.00 77.25 92 LYS A N 1
ATOM 746 C CA . LYS A 1 92 ? 10.084 -11.246 0.153 1.00 77.25 92 LYS A CA 1
ATOM 747 C C . LYS A 1 92 ? 10.567 -12.333 -0.801 1.00 77.25 92 LYS A C 1
ATOM 749 O O . LYS A 1 92 ? 11.759 -12.345 -1.123 1.00 77.25 92 LYS A O 1
ATOM 754 N N . GLU A 1 93 ? 9.660 -13.210 -1.215 1.00 79.56 93 GLU A N 1
ATOM 755 C CA . GLU A 1 93 ? 9.923 -14.335 -2.114 1.00 79.56 93 GLU A CA 1
ATOM 756 C C . GLU A 1 93 ? 10.201 -13.868 -3.550 1.00 79.56 93 GLU A C 1
ATOM 758 O O . GLU A 1 93 ? 11.107 -14.387 -4.199 1.00 79.56 93 GLU A O 1
ATOM 763 N N . ARG A 1 94 ? 9.511 -12.815 -4.008 1.00 68.94 94 ARG A N 1
ATOM 764 C CA . ARG A 1 94 ? 9.551 -12.315 -5.394 1.00 68.94 94 ARG A CA 1
ATOM 765 C C . ARG A 1 94 ? 10.735 -11.449 -5.803 1.00 68.94 94 ARG A C 1
ATOM 767 O O . ARG A 1 94 ? 10.785 -11.016 -6.944 1.00 68.94 94 ARG A O 1
ATOM 774 N N . GLY A 1 95 ? 11.702 -11.191 -4.927 1.00 54.84 95 GLY A N 1
ATOM 775 C CA . GLY A 1 95 ? 12.799 -10.248 -5.201 1.00 54.84 95 GLY A CA 1
ATOM 776 C C . GLY A 1 95 ? 13.774 -10.594 -6.341 1.00 54.84 95 GLY A C 1
ATOM 777 O O . GLY A 1 95 ? 14.880 -10.071 -6.298 1.00 54.84 95 GLY A O 1
ATOM 778 N N . ASN A 1 96 ? 13.417 -11.476 -7.286 1.00 47.34 96 ASN A N 1
ATOM 779 C CA . ASN A 1 96 ? 14.238 -11.948 -8.405 1.00 47.34 96 ASN A CA 1
ATOM 780 C C . ASN A 1 96 ? 13.465 -12.123 -9.745 1.00 47.34 96 ASN A C 1
ATOM 782 O O . ASN A 1 96 ? 14.031 -12.697 -10.674 1.00 47.34 96 ASN A O 1
ATOM 786 N N . GLU A 1 97 ? 12.194 -11.712 -9.862 1.00 53.41 97 GLU A N 1
ATOM 787 C CA . GLU A 1 97 ? 11.372 -11.915 -11.075 1.00 53.41 97 GLU A CA 1
ATOM 788 C C . GLU A 1 97 ? 11.004 -10.566 -11.713 1.00 53.41 97 GLU A C 1
ATOM 790 O O . GLU A 1 97 ? 10.066 -9.918 -11.265 1.00 53.41 97 GLU A O 1
ATOM 795 N N . GLY A 1 98 ? 11.752 -10.139 -12.738 1.00 51.72 98 GLY A N 1
ATOM 796 C CA . GLY A 1 98 ? 11.555 -8.833 -13.382 1.00 51.72 98 GLY A CA 1
ATOM 797 C C . GLY A 1 98 ? 10.267 -8.723 -14.213 1.00 51.72 98 GLY A C 1
ATOM 798 O O . GLY A 1 98 ? 9.897 -9.660 -14.924 1.00 51.72 98 GLY A O 1
ATOM 799 N N . LEU A 1 99 ? 9.612 -7.560 -14.142 1.00 49.41 99 LEU A N 1
ATOM 800 C CA . LEU A 1 99 ? 8.374 -7.210 -14.857 1.00 49.41 99 LEU A CA 1
ATOM 801 C C . LEU A 1 99 ? 8.561 -6.613 -16.269 1.00 49.41 99 LEU A C 1
ATOM 803 O O . LEU A 1 99 ? 9.492 -5.848 -16.524 1.00 49.41 99 LEU A O 1
ATOM 807 N N . GLU A 1 100 ? 7.585 -6.859 -17.157 1.00 52.34 100 GLU A N 1
ATOM 808 C CA . GLU A 1 100 ? 7.575 -6.405 -18.563 1.00 52.34 100 GLU A CA 1
ATOM 809 C C . GLU A 1 100 ? 6.944 -5.006 -18.827 1.00 52.34 100 GLU A C 1
ATOM 811 O O . GLU A 1 100 ? 7.161 -4.424 -19.897 1.00 52.34 100 GLU A O 1
ATOM 816 N N . GLU A 1 101 ? 6.287 -4.347 -17.861 1.00 54.66 101 GLU A N 1
ATOM 817 C CA . GLU A 1 101 ? 5.614 -3.044 -18.080 1.00 54.66 101 GLU A CA 1
ATOM 818 C C . GLU A 1 101 ? 6.106 -1.918 -17.137 1.00 54.66 101 GLU A C 1
ATOM 820 O O . GLU A 1 101 ? 5.508 -1.583 -16.119 1.00 54.66 101 GLU A O 1
ATOM 825 N N . ALA A 1 102 ? 7.244 -1.300 -17.480 1.00 52.34 102 ALA A N 1
ATOM 826 C CA . ALA A 1 102 ? 7.939 -0.336 -16.607 1.00 52.34 102 ALA A CA 1
ATOM 827 C C . ALA A 1 102 ? 7.244 1.018 -16.345 1.00 52.34 102 ALA A C 1
ATOM 829 O O . ALA A 1 102 ? 7.631 1.694 -15.398 1.00 52.34 102 ALA A O 1
ATOM 830 N N . ASP A 1 103 ? 6.276 1.459 -17.155 1.00 53.31 103 ASP A N 1
ATOM 831 C CA . ASP A 1 103 ? 5.847 2.873 -17.119 1.00 53.31 103 ASP A CA 1
ATOM 832 C C . ASP A 1 103 ? 4.804 3.156 -16.020 1.00 53.31 103 ASP A C 1
ATOM 834 O O . ASP A 1 103 ? 4.990 4.065 -15.215 1.00 53.31 103 ASP A O 1
ATOM 838 N N . GLU A 1 104 ? 3.759 2.327 -15.890 1.00 57.06 104 GLU A N 1
ATOM 839 C CA . GLU A 1 104 ? 2.789 2.454 -14.784 1.00 57.06 104 GLU A CA 1
ATOM 840 C C . GLU A 1 104 ? 3.415 2.107 -13.424 1.00 57.06 104 GLU A C 1
ATOM 842 O O . GLU A 1 104 ? 3.041 2.658 -12.385 1.00 57.06 104 GLU A O 1
ATOM 847 N N . THR A 1 105 ? 4.416 1.227 -13.437 1.00 65.06 105 THR A N 1
ATOM 848 C CA . THR A 1 105 ? 5.118 0.747 -12.247 1.00 65.06 105 THR A CA 1
ATOM 849 C C . THR A 1 105 ? 5.987 1.848 -11.626 1.00 65.06 105 THR A C 1
ATOM 851 O O . THR A 1 105 ? 6.029 1.987 -10.405 1.00 65.06 105 THR A O 1
ATOM 854 N N . LEU A 1 106 ? 6.629 2.704 -12.429 1.00 72.12 106 LEU A N 1
ATOM 855 C CA . LEU A 1 106 ? 7.493 3.776 -11.917 1.00 72.12 106 LEU A CA 1
ATOM 856 C C . LEU A 1 106 ? 6.727 4.861 -11.153 1.00 72.12 106 LEU A C 1
ATOM 858 O O . LEU A 1 106 ? 7.205 5.304 -10.108 1.00 72.12 106 LEU A O 1
ATOM 862 N N . ASP A 1 107 ? 5.540 5.258 -11.616 1.00 73.50 107 ASP A N 1
ATOM 863 C CA . ASP A 1 107 ? 4.701 6.245 -10.918 1.00 73.50 107 ASP A CA 1
ATOM 864 C C . ASP A 1 107 ? 4.198 5.710 -9.571 1.00 73.50 107 ASP A C 1
ATOM 866 O O . ASP A 1 107 ? 4.173 6.423 -8.564 1.00 73.50 107 ASP A O 1
ATOM 870 N N . GLN A 1 108 ? 3.824 4.429 -9.528 1.00 72.06 108 GLN A N 1
ATOM 871 C CA . GLN A 1 108 ? 3.435 3.763 -8.285 1.00 72.06 108 GLN A CA 1
ATOM 872 C C . GLN A 1 108 ? 4.604 3.705 -7.302 1.00 72.06 108 GLN A C 1
ATOM 874 O O . GLN A 1 108 ? 4.444 4.031 -6.124 1.00 72.06 108 GLN A O 1
ATOM 879 N N . ILE A 1 109 ? 5.790 3.353 -7.796 1.00 77.25 109 ILE A N 1
ATOM 880 C CA . ILE A 1 109 ? 7.003 3.278 -6.987 1.00 77.25 109 ILE A CA 1
ATOM 881 C C . ILE A 1 109 ? 7.381 4.659 -6.477 1.00 77.25 109 ILE A C 1
ATOM 883 O O . ILE A 1 109 ? 7.630 4.796 -5.283 1.00 77.25 109 ILE A O 1
ATOM 887 N N . PHE A 1 110 ? 7.355 5.686 -7.328 1.00 83.50 110 PHE A N 1
ATOM 888 C CA . PHE A 1 110 ? 7.605 7.068 -6.929 1.00 83.50 110 PHE A CA 1
ATOM 889 C C . PHE A 1 110 ? 6.693 7.480 -5.772 1.00 83.50 110 PHE A C 1
ATOM 891 O O . PHE A 1 110 ? 7.179 7.948 -4.742 1.00 83.50 110 PHE A O 1
ATOM 898 N N . GLU A 1 111 ? 5.386 7.242 -5.896 1.00 82.19 111 GLU A N 1
ATOM 899 C CA . GLU A 1 111 ? 4.422 7.560 -4.842 1.00 82.19 111 GLU A CA 1
ATOM 900 C C . GLU A 1 111 ? 4.704 6.825 -3.525 1.00 82.19 111 GLU A C 1
ATOM 902 O O . GLU A 1 111 ? 4.451 7.381 -2.457 1.00 82.19 111 GLU A O 1
ATOM 907 N N . MET A 1 112 ? 5.253 5.611 -3.584 1.00 80.62 112 MET A N 1
ATOM 908 C CA . MET A 1 112 ? 5.596 4.810 -2.406 1.00 80.62 112 MET A CA 1
ATOM 909 C C . MET A 1 112 ? 6.956 5.175 -1.799 1.00 80.62 112 MET A C 1
ATOM 911 O O . MET A 1 112 ? 7.126 5.074 -0.584 1.00 80.62 112 MET A O 1
ATOM 915 N N . VAL A 1 113 ? 7.924 5.616 -2.609 1.00 85.88 113 VAL A N 1
ATOM 916 C CA . VAL A 1 113 ? 9.271 5.975 -2.137 1.00 85.88 113 VAL A CA 1
ATOM 917 C C . VAL A 1 113 ? 9.424 7.458 -1.806 1.00 85.88 113 VAL A C 1
ATOM 919 O O . VAL A 1 113 ? 10.407 7.821 -1.164 1.00 85.88 113 VAL A O 1
ATOM 922 N N . LYS A 1 114 ? 8.481 8.327 -2.199 1.00 86.69 114 LYS A N 1
ATOM 923 C CA . LYS A 1 114 ? 8.595 9.790 -2.025 1.00 86.69 114 LYS A CA 1
ATOM 924 C C . LYS A 1 114 ? 8.819 10.232 -0.577 1.00 86.69 114 LYS A C 1
ATOM 926 O O . LYS A 1 114 ? 9.481 11.241 -0.344 1.00 86.69 114 LYS A O 1
ATOM 931 N N . ASP A 1 115 ? 8.306 9.466 0.386 1.00 86.31 115 ASP A N 1
ATOM 932 C CA . ASP A 1 115 ? 8.445 9.745 1.820 1.00 86.31 115 ASP A CA 1
ATOM 933 C C . ASP A 1 115 ? 9.774 9.223 2.406 1.00 86.31 115 ASP A C 1
ATOM 935 O O . ASP A 1 115 ? 10.079 9.456 3.577 1.00 86.31 115 ASP A O 1
ATOM 939 N N . TYR A 1 116 ? 10.591 8.546 1.593 1.00 89.12 116 TYR A N 1
ATOM 940 C CA . TYR A 1 116 ? 11.885 7.971 1.953 1.00 89.12 116 TYR A CA 1
ATOM 941 C C . TYR A 1 116 ? 12.991 8.614 1.098 1.00 89.12 116 TYR A C 1
ATOM 943 O O . TYR A 1 116 ? 13.320 8.098 0.029 1.00 89.12 116 TYR A O 1
ATOM 951 N N . PRO A 1 117 ? 13.594 9.738 1.541 1.00 90.31 117 PRO A N 1
ATOM 952 C CA . PRO A 1 117 ? 14.509 10.531 0.714 1.00 90.31 117 PRO A CA 1
ATOM 953 C C . PRO A 1 117 ? 15.685 9.744 0.129 1.00 90.31 117 PRO A C 1
ATOM 955 O O . PRO A 1 117 ? 16.125 10.020 -0.983 1.00 90.31 117 PRO A O 1
ATOM 958 N N . ASP A 1 118 ? 16.193 8.754 0.863 1.00 93.38 118 ASP A N 1
ATOM 959 C CA . ASP A 1 118 ? 17.275 7.887 0.407 1.00 93.38 118 ASP A CA 1
ATOM 960 C C . ASP A 1 118 ? 16.831 6.915 -0.696 1.00 93.38 118 ASP A C 1
ATOM 962 O O . ASP A 1 118 ? 17.594 6.669 -1.627 1.00 93.38 118 ASP A O 1
ATOM 966 N N . LEU A 1 119 ? 15.603 6.393 -0.629 1.00 91.94 119 LEU A N 1
ATOM 967 C CA . LEU A 1 119 ? 15.039 5.530 -1.674 1.00 91.94 119 LEU A CA 1
ATOM 968 C C . LEU A 1 119 ? 14.642 6.336 -2.907 1.00 91.94 119 LEU A C 1
ATOM 970 O O . LEU A 1 119 ? 14.913 5.911 -4.027 1.00 91.94 119 LEU A O 1
ATOM 974 N N . LEU A 1 120 ? 14.072 7.523 -2.701 1.00 89.88 120 LEU A N 1
ATOM 975 C CA . LEU A 1 120 ? 13.759 8.451 -3.778 1.00 89.88 120 LEU A CA 1
ATOM 976 C C . LEU A 1 120 ? 15.022 8.841 -4.555 1.00 89.88 120 LEU A C 1
ATOM 978 O O . LEU A 1 120 ? 15.008 8.828 -5.782 1.00 89.88 120 LEU A O 1
ATOM 982 N N . GLN A 1 121 ? 16.129 9.129 -3.861 1.00 91.50 121 GLN A N 1
ATOM 983 C CA . GLN A 1 121 ? 17.394 9.436 -4.529 1.00 91.50 121 GLN A CA 1
ATOM 984 C C . GLN A 1 121 ? 17.900 8.251 -5.360 1.00 91.50 121 GLN A C 1
ATOM 986 O O . GLN A 1 121 ? 18.277 8.447 -6.511 1.00 91.50 121 GLN A O 1
ATOM 991 N N . LYS A 1 122 ? 17.850 7.022 -4.825 1.00 92.94 122 LYS A N 1
ATOM 992 C CA . LYS A 1 122 ? 18.229 5.814 -5.581 1.00 92.94 122 LYS A CA 1
ATOM 993 C C . LYS A 1 122 ? 17.373 5.629 -6.839 1.00 92.94 122 LYS A C 1
ATOM 995 O O . LYS A 1 122 ? 17.913 5.259 -7.877 1.00 92.94 122 LYS A O 1
ATOM 1000 N N . LEU A 1 123 ? 16.065 5.892 -6.758 1.00 89.38 123 LEU A N 1
ATOM 1001 C CA . LEU A 1 123 ? 15.164 5.813 -7.912 1.00 89.38 123 LEU A CA 1
ATOM 1002 C C . LEU A 1 123 ? 15.555 6.836 -8.984 1.00 89.38 123 LEU A C 1
ATOM 1004 O O . LEU A 1 123 ? 15.674 6.488 -10.155 1.00 89.38 123 LEU A O 1
ATOM 1008 N N . VAL A 1 124 ? 15.797 8.083 -8.576 1.00 90.25 124 VAL A N 1
ATOM 1009 C CA . VAL A 1 124 ? 16.224 9.162 -9.479 1.00 90.25 124 VAL A CA 1
ATOM 1010 C C . VAL A 1 124 ? 17.570 8.837 -10.128 1.00 90.25 124 VAL A C 1
ATOM 1012 O O . VAL A 1 124 ? 17.735 9.029 -11.331 1.00 90.25 124 VAL A O 1
ATOM 1015 N N . ASP A 1 125 ? 18.527 8.313 -9.364 1.00 91.69 125 ASP A N 1
ATOM 1016 C CA . ASP A 1 125 ? 19.833 7.909 -9.889 1.00 91.69 125 ASP A CA 1
ATOM 1017 C C . ASP A 1 125 ? 19.690 6.786 -10.928 1.00 91.69 125 ASP A C 1
ATOM 1019 O O . ASP A 1 125 ? 20.311 6.854 -11.989 1.00 91.69 125 ASP A O 1
ATOM 1023 N N . ALA A 1 126 ? 18.823 5.800 -10.676 1.00 88.88 126 ALA A N 1
ATOM 1024 C CA . ALA A 1 126 ? 18.533 4.722 -11.619 1.00 88.88 126 ALA A CA 1
ATOM 1025 C C . ALA A 1 126 ? 17.851 5.229 -12.901 1.00 88.88 126 ALA A C 1
ATOM 1027 O O . ALA A 1 126 ? 18.233 4.834 -14.003 1.00 88.88 126 ALA A O 1
ATOM 1028 N N . GLN A 1 127 ? 16.888 6.148 -12.779 1.00 89.06 127 GLN A N 1
ATOM 1029 C CA . GLN A 1 127 ? 16.240 6.792 -13.927 1.00 89.06 127 GLN A CA 1
ATOM 1030 C C . GLN A 1 127 ? 17.241 7.586 -14.773 1.00 89.06 127 GLN A C 1
ATOM 1032 O O . GLN A 1 127 ? 17.213 7.510 -16.002 1.00 89.06 127 GLN A O 1
ATOM 1037 N N . ASN A 1 128 ? 18.151 8.317 -14.126 1.00 89.62 128 ASN A N 1
ATOM 1038 C CA . ASN A 1 128 ? 19.214 9.045 -14.813 1.00 89.62 128 ASN A CA 1
ATOM 1039 C C . ASN A 1 128 ? 20.176 8.089 -15.529 1.00 89.62 128 ASN A C 1
ATOM 1041 O O . ASN A 1 128 ? 20.551 8.347 -16.670 1.00 89.62 128 ASN A O 1
ATOM 1045 N N . ASP A 1 129 ? 20.563 6.981 -14.895 1.00 89.06 129 ASP A N 1
ATOM 1046 C CA . ASP A 1 129 ? 21.433 5.977 -15.514 1.00 89.06 129 ASP A CA 1
ATOM 1047 C C . ASP A 1 129 ? 20.769 5.325 -16.738 1.00 89.06 129 ASP A C 1
ATOM 1049 O O . ASP A 1 129 ? 21.391 5.199 -17.793 1.00 89.06 129 ASP A O 1
ATOM 1053 N N . TYR A 1 130 ? 19.474 5.005 -16.647 1.00 87.94 130 TYR A N 1
ATOM 1054 C CA . TYR A 1 130 ? 18.677 4.529 -17.780 1.00 87.94 130 TYR A CA 1
ATOM 1055 C C . TYR A 1 130 ? 18.620 5.552 -18.925 1.00 87.94 130 TYR A C 1
ATOM 1057 O O . TYR A 1 130 ? 18.877 5.204 -20.081 1.00 87.94 130 TYR A O 1
ATOM 1065 N N . ALA A 1 131 ? 18.351 6.825 -18.619 1.00 86.62 131 ALA A N 1
ATOM 1066 C CA . ALA A 1 131 ? 18.325 7.895 -19.614 1.00 86.62 131 ALA A CA 1
ATOM 1067 C C . ALA A 1 131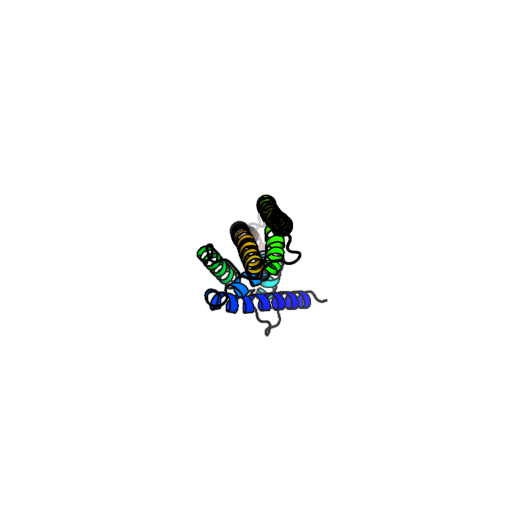 ? 19.690 8.073 -20.303 1.00 86.62 131 ALA A C 1
ATOM 1069 O O . ALA A 1 131 ? 19.757 8.150 -21.530 1.00 86.62 131 ALA A O 1
ATOM 1070 N N . ASN A 1 132 ? 20.782 8.048 -19.533 1.00 88.94 132 ASN A N 1
ATOM 1071 C CA . ASN A 1 132 ? 22.144 8.131 -20.061 1.00 88.94 132 ASN A CA 1
ATOM 1072 C C . ASN A 1 132 ? 22.480 6.931 -20.961 1.00 88.94 132 ASN A C 1
ATOM 1074 O O . ASN A 1 132 ? 23.116 7.101 -22.004 1.00 88.94 132 ASN A O 1
ATOM 1078 N N . LYS A 1 133 ? 22.044 5.717 -20.596 1.00 88.31 133 LYS A N 1
ATOM 1079 C CA . LYS A 1 133 ? 22.209 4.511 -21.427 1.00 88.31 133 LYS A CA 1
ATOM 1080 C C . LYS A 1 133 ? 21.455 4.642 -22.750 1.00 88.31 133 LYS A C 1
ATOM 1082 O O . LYS A 1 133 ? 22.038 4.367 -23.799 1.00 88.31 133 LYS A O 1
ATOM 1087 N N . LEU A 1 134 ? 20.205 5.109 -22.722 1.00 85.75 134 LEU A N 1
ATOM 1088 C CA . LEU A 1 134 ? 19.422 5.373 -23.933 1.00 85.75 134 LEU A CA 1
ATOM 1089 C C . LEU A 1 134 ? 20.092 6.415 -24.835 1.00 85.75 134 LEU A C 1
ATOM 1091 O O . LEU A 1 134 ? 20.181 6.208 -26.044 1.00 85.75 134 LEU A O 1
ATOM 1095 N N . GLU A 1 135 ? 20.594 7.509 -24.263 1.00 88.44 135 GLU A N 1
ATOM 1096 C CA . GLU A 1 135 ? 21.299 8.547 -25.018 1.00 88.44 135 GLU A CA 1
ATOM 1097 C C . GLU A 1 135 ? 22.566 7.990 -25.684 1.00 88.44 135 GLU A C 1
ATOM 1099 O O . GLU A 1 135 ? 22.750 8.152 -26.892 1.00 88.44 135 GLU A O 1
ATOM 1104 N N . CYS A 1 136 ? 23.384 7.235 -24.940 1.00 86.19 136 CYS A N 1
ATOM 1105 C CA . CYS A 1 136 ? 24.561 6.551 -25.485 1.00 86.19 136 CYS A CA 1
ATOM 1106 C C . CYS A 1 136 ? 24.207 5.638 -26.668 1.00 86.19 136 CYS A C 1
ATOM 1108 O O . CYS A 1 136 ? 24.920 5.614 -27.673 1.00 86.19 136 CYS A O 1
ATOM 1110 N N . MET A 1 137 ? 23.104 4.891 -26.566 1.00 84.75 137 MET A N 1
ATOM 1111 C CA . MET A 1 137 ? 22.642 4.010 -27.639 1.00 84.75 137 MET A CA 1
ATOM 1112 C C . MET A 1 137 ? 22.213 4.785 -28.887 1.00 84.75 137 MET A C 1
ATOM 1114 O O . MET A 1 137 ? 22.565 4.401 -30.005 1.00 84.75 137 MET A O 1
ATOM 1118 N N . VAL A 1 138 ? 21.471 5.881 -28.713 1.00 83.81 138 VAL A N 1
ATOM 1119 C CA . VAL A 1 138 ? 21.034 6.742 -29.820 1.00 83.81 138 VAL A CA 1
ATOM 1120 C C . VAL A 1 138 ? 22.240 7.345 -30.543 1.00 83.81 138 VAL A C 1
ATOM 1122 O O . VAL A 1 138 ? 22.279 7.338 -31.774 1.00 83.81 138 VAL A O 1
ATOM 1125 N N . GLU A 1 139 ? 23.246 7.820 -29.811 1.00 87.25 139 GLU A N 1
ATOM 1126 C CA . GLU A 1 139 ? 24.459 8.380 -30.414 1.00 87.25 139 GLU A CA 1
ATOM 1127 C C . GLU A 1 139 ? 25.291 7.323 -31.152 1.00 87.25 139 GLU A C 1
ATOM 1129 O O . GLU A 1 139 ? 25.701 7.552 -32.292 1.00 87.25 139 GLU A O 1
ATOM 1134 N N . ALA A 1 140 ? 25.463 6.128 -30.574 1.00 85.12 140 ALA A N 1
ATOM 1135 C CA . ALA A 1 140 ? 26.142 5.019 -31.250 1.00 85.12 140 ALA A CA 1
ATOM 1136 C C . ALA A 1 140 ? 25.449 4.641 -32.572 1.00 85.12 140 ALA A C 1
ATOM 1138 O O . ALA A 1 140 ? 26.108 4.405 -33.584 1.00 85.12 140 ALA A O 1
ATOM 1139 N N . THR A 1 141 ? 24.115 4.659 -32.583 1.00 82.12 141 THR A N 1
ATOM 1140 C CA . THR A 1 141 ? 23.296 4.388 -33.773 1.00 82.12 141 THR A CA 1
ATOM 1141 C C . THR A 1 141 ? 23.520 5.421 -34.873 1.00 82.12 141 THR A C 1
ATOM 1143 O O . THR A 1 141 ? 23.745 5.072 -36.033 1.00 82.12 141 THR A O 1
ATOM 1146 N N . LYS A 1 142 ? 23.485 6.712 -34.515 1.00 83.12 142 LYS A N 1
ATOM 1147 C CA . LYS A 1 142 ? 23.750 7.810 -35.457 1.00 83.12 142 LYS A CA 1
ATOM 1148 C C . LYS A 1 142 ? 25.139 7.681 -36.076 1.00 83.12 142 LYS A C 1
ATOM 1150 O O . LYS A 1 142 ? 25.299 7.913 -37.272 1.00 83.12 142 LYS A O 1
ATOM 1155 N N . GLN A 1 143 ? 26.130 7.295 -35.273 1.00 85.62 143 GLN A N 1
ATOM 1156 C CA . GLN A 1 143 ? 27.493 7.089 -35.747 1.00 85.62 143 GLN A CA 1
ATOM 1157 C C . GLN A 1 143 ? 27.589 5.913 -36.733 1.00 85.62 143 GLN A C 1
ATOM 1159 O O . GLN A 1 143 ? 28.205 6.058 -37.786 1.00 85.62 143 GLN A O 1
ATOM 1164 N N . GLN A 1 144 ? 26.938 4.782 -36.449 1.00 81.81 144 GLN A N 1
ATOM 1165 C CA . GLN A 1 144 ? 26.917 3.622 -37.351 1.00 81.81 144 GLN A CA 1
ATOM 1166 C C . GLN A 1 144 ? 26.280 3.934 -38.716 1.00 81.81 144 GLN A C 1
ATOM 1168 O O . GLN A 1 144 ? 26.800 3.516 -39.754 1.00 81.81 144 GLN A O 1
ATOM 1173 N N . LEU A 1 145 ? 25.191 4.707 -38.736 1.00 82.25 145 LEU A N 1
ATOM 1174 C CA . LEU A 1 145 ? 24.569 5.184 -39.979 1.00 82.25 145 LEU A CA 1
ATOM 1175 C C . LEU A 1 145 ? 25.515 6.093 -40.774 1.00 82.25 145 LEU A C 1
ATOM 1177 O O . LEU A 1 145 ? 25.699 5.921 -41.978 1.00 82.25 145 LEU A O 1
ATOM 1181 N N . ALA A 1 146 ? 26.193 7.015 -40.087 1.00 81.62 146 ALA A N 1
ATOM 1182 C CA . ALA A 1 146 ? 27.162 7.904 -40.721 1.00 81.62 146 ALA A CA 1
ATOM 1183 C C . ALA A 1 146 ? 28.363 7.147 -41.326 1.00 81.62 146 ALA A C 1
ATOM 1185 O O . ALA A 1 146 ? 28.860 7.536 -42.382 1.00 81.62 146 ALA A O 1
ATOM 1186 N N . GLU A 1 147 ? 28.828 6.072 -40.680 1.00 84.12 147 GLU A N 1
ATOM 1187 C CA . GLU A 1 147 ? 29.961 5.254 -41.140 1.00 84.12 147 GLU A CA 1
ATOM 1188 C C . GLU A 1 147 ? 29.598 4.298 -42.288 1.00 84.12 147 GLU A C 1
ATOM 1190 O O . GLU A 1 147 ? 30.426 4.056 -43.168 1.00 84.12 147 GLU A O 1
ATOM 1195 N N . SER A 1 148 ? 28.371 3.769 -42.305 1.00 79.06 148 SER A N 1
ATOM 1196 C CA . SER A 1 148 ? 27.869 2.889 -43.374 1.00 79.06 148 SER A CA 1
ATOM 1197 C C . SER A 1 148 ? 27.459 3.649 -44.642 1.00 79.06 148 SER A C 1
ATOM 1199 O O . SER A 1 148 ? 27.422 3.061 -45.724 1.00 79.06 148 SER A O 1
ATOM 1201 N N . GLY A 1 149 ? 27.198 4.958 -44.532 1.00 81.00 149 GLY A N 1
ATOM 1202 C CA . GLY A 1 149 ? 26.658 5.769 -45.626 1.00 81.00 149 GLY A CA 1
ATOM 1203 C C . GLY A 1 149 ? 25.204 5.423 -45.961 1.00 81.00 149 GLY A C 1
ATOM 1204 O O . GLY A 1 149 ? 24.731 5.768 -47.044 1.00 81.00 149 GLY A O 1
ATOM 1205 N N . GLU A 1 150 ? 24.522 4.718 -45.056 1.00 75.94 150 GLU A N 1
ATOM 1206 C CA . GLU A 1 150 ? 23.117 4.344 -45.164 1.00 75.94 150 GLU A CA 1
ATOM 1207 C C . GLU A 1 150 ? 22.240 5.403 -44.478 1.00 75.94 150 GLU A C 1
ATOM 1209 O O . GLU A 1 150 ? 22.526 5.851 -43.369 1.00 75.94 150 GLU A O 1
ATOM 1214 N N . ASP A 1 151 ? 21.144 5.799 -45.131 1.00 71.06 151 ASP A N 1
ATOM 1215 C CA . ASP A 1 151 ? 20.181 6.768 -44.577 1.00 71.06 151 ASP A CA 1
ATOM 1216 C C . ASP A 1 151 ? 19.150 6.113 -43.634 1.00 71.06 151 ASP A C 1
ATOM 1218 O O . ASP A 1 151 ? 18.370 6.804 -42.975 1.00 71.06 151 ASP A O 1
ATOM 1222 N N . ILE A 1 152 ? 19.097 4.778 -43.596 1.00 75.62 152 ILE A N 1
ATOM 1223 C CA . ILE A 1 152 ? 18.108 3.990 -42.851 1.00 75.62 152 ILE A CA 1
ATOM 1224 C C . ILE A 1 152 ? 18.827 2.820 -42.181 1.00 75.62 152 ILE A C 1
ATOM 1226 O O . ILE A 1 152 ? 19.666 2.179 -42.804 1.00 75.62 152 ILE A O 1
ATOM 1230 N N . LEU A 1 153 ? 18.468 2.528 -40.927 1.00 73.94 153 LEU A N 1
ATOM 1231 C CA . LEU A 1 153 ? 18.952 1.351 -40.203 1.00 73.94 153 LEU A CA 1
ATOM 1232 C C . LEU A 1 153 ? 18.561 0.065 -40.923 1.00 73.94 153 LEU A C 1
ATOM 1234 O O . LEU A 1 153 ? 17.417 -0.087 -41.355 1.00 73.94 153 LEU A O 1
ATOM 1238 N N . SER A 1 154 ? 19.482 -0.895 -40.967 1.00 77.44 154 SER A N 1
ATOM 1239 C CA . SER A 1 154 ? 19.127 -2.244 -41.387 1.00 77.44 154 SER A CA 1
ATOM 1240 C C . SER A 1 154 ? 18.142 -2.872 -40.393 1.00 77.44 154 SER A C 1
ATOM 1242 O O . SER A 1 154 ? 18.168 -2.579 -39.193 1.00 77.44 154 SER A O 1
ATOM 1244 N N . ASP A 1 155 ? 17.309 -3.803 -40.867 1.00 78.31 155 ASP A N 1
ATOM 1245 C CA . ASP A 1 155 ? 16.378 -4.551 -40.006 1.00 78.31 155 ASP A CA 1
ATOM 1246 C C . ASP A 1 155 ? 17.105 -5.214 -38.821 1.00 78.31 155 ASP A C 1
ATOM 1248 O O . ASP A 1 155 ? 16.589 -5.287 -37.707 1.00 78.31 155 ASP A O 1
ATOM 1252 N N . LYS A 1 156 ? 18.343 -5.669 -39.043 1.00 75.06 156 LYS A N 1
ATOM 1253 C CA . LYS A 1 156 ? 19.170 -6.309 -38.017 1.00 75.06 156 LYS A CA 1
ATOM 1254 C C . LYS A 1 156 ? 19.604 -5.325 -36.928 1.00 75.06 156 LYS A C 1
ATOM 1256 O O . LYS A 1 156 ? 19.617 -5.696 -35.755 1.00 75.06 156 LYS A O 1
ATOM 1261 N N . ASP A 1 157 ? 19.952 -4.100 -37.306 1.00 77.62 157 ASP A N 1
ATOM 1262 C CA . ASP A 1 157 ? 20.375 -3.061 -36.365 1.00 77.62 157 ASP A CA 1
ATOM 1263 C C . ASP A 1 157 ? 19.176 -2.500 -35.590 1.00 77.62 157 ASP A C 1
ATOM 1265 O O . ASP A 1 157 ? 19.274 -2.275 -34.385 1.00 77.62 157 ASP A O 1
ATOM 1269 N N . SER A 1 158 ? 18.011 -2.393 -36.238 1.00 76.94 158 SER A N 1
ATOM 1270 C CA . SER A 1 158 ? 16.746 -2.058 -35.573 1.00 76.94 158 SER A CA 1
ATOM 1271 C C . SER A 1 158 ? 16.404 -3.058 -34.462 1.00 76.94 158 SER A C 1
ATOM 1273 O O . SER A 1 158 ? 16.127 -2.659 -33.332 1.00 76.94 158 SER A O 1
ATOM 1275 N N . VAL A 1 159 ? 16.487 -4.363 -34.746 1.00 77.69 159 VAL A N 1
ATOM 1276 C CA . VAL A 1 159 ? 16.235 -5.421 -33.748 1.00 77.69 159 VAL A CA 1
ATOM 1277 C C . VAL A 1 159 ? 17.271 -5.393 -32.617 1.00 77.69 159 VAL A C 1
ATOM 1279 O O . VAL A 1 159 ? 16.937 -5.614 -31.450 1.00 77.69 159 VAL A O 1
ATOM 1282 N N . ALA A 1 160 ? 18.538 -5.110 -32.931 1.00 77.75 160 ALA A N 1
ATOM 1283 C CA . ALA A 1 160 ? 19.587 -4.988 -31.921 1.00 77.75 160 ALA A CA 1
ATOM 1284 C C . ALA A 1 160 ? 19.332 -3.809 -30.964 1.00 77.75 160 ALA A C 1
ATOM 1286 O O . ALA A 1 160 ? 19.547 -3.947 -29.758 1.00 77.75 160 ALA A O 1
ATOM 1287 N N . LEU A 1 161 ? 18.834 -2.681 -31.478 1.00 79.50 161 LEU A N 1
ATOM 1288 C CA . LEU A 1 161 ? 18.475 -1.514 -30.671 1.00 79.50 161 LEU A CA 1
ATOM 1289 C C . LEU A 1 161 ? 17.286 -1.782 -29.763 1.00 79.50 161 LEU A C 1
ATOM 1291 O O . LEU A 1 161 ? 17.371 -1.499 -28.571 1.00 79.50 161 LEU A O 1
ATOM 1295 N N . GLU A 1 162 ? 16.229 -2.385 -30.296 1.00 79.88 162 GLU A N 1
ATOM 1296 C CA . GLU A 1 162 ? 15.057 -2.781 -29.513 1.00 79.88 162 GLU A CA 1
ATOM 1297 C C . GLU A 1 162 ? 15.454 -3.740 -28.377 1.00 79.88 162 GLU A C 1
ATOM 1299 O O . GLU A 1 162 ? 15.081 -3.545 -27.222 1.00 79.88 162 GLU A O 1
ATOM 1304 N N . THR A 1 163 ? 16.337 -4.705 -28.666 1.00 79.38 163 THR A N 1
ATOM 1305 C CA . THR A 1 163 ? 16.878 -5.635 -27.660 1.00 79.38 163 THR A CA 1
ATOM 1306 C C . THR A 1 163 ? 17.660 -4.916 -26.555 1.00 79.38 163 THR A C 1
ATOM 1308 O O . THR A 1 163 ? 17.584 -5.292 -25.385 1.00 79.38 163 THR A O 1
ATOM 1311 N N . LEU A 1 164 ? 18.463 -3.907 -26.901 1.00 81.00 164 LEU A N 1
ATOM 1312 C CA . LEU A 1 164 ? 19.246 -3.144 -25.927 1.00 81.00 164 LEU A CA 1
ATOM 1313 C C . LEU A 1 164 ? 18.365 -2.211 -25.086 1.00 81.00 164 LEU A C 1
ATOM 1315 O O . LEU A 1 164 ? 18.584 -2.110 -23.880 1.00 81.00 164 LEU A O 1
ATOM 1319 N N . GLN A 1 165 ? 17.349 -1.587 -25.691 1.00 80.62 165 GLN A N 1
ATOM 1320 C CA . GLN A 1 165 ? 16.370 -0.762 -24.980 1.00 80.62 165 GLN A CA 1
ATOM 1321 C C . GLN A 1 165 ? 15.616 -1.608 -23.959 1.00 80.62 165 GLN A C 1
ATOM 1323 O O . GLN A 1 165 ? 15.487 -1.215 -22.803 1.00 80.62 165 GLN A O 1
ATOM 1328 N N . TYR A 1 166 ? 15.198 -2.806 -24.369 1.00 76.88 166 TYR A N 1
ATOM 1329 C CA . TYR A 1 166 ? 14.537 -3.765 -23.498 1.00 76.88 166 TYR A CA 1
ATOM 1330 C C . TYR A 1 166 ? 15.410 -4.161 -22.299 1.00 76.88 166 TYR A C 1
ATOM 1332 O O . TYR A 1 166 ? 14.947 -4.140 -21.163 1.00 76.88 166 TYR A O 1
ATOM 1340 N N . LYS A 1 167 ? 16.702 -4.442 -22.520 1.00 80.62 167 LYS A N 1
ATOM 1341 C CA . LYS A 1 167 ? 17.648 -4.747 -21.430 1.00 80.62 167 LYS A CA 1
ATOM 1342 C C . LYS A 1 167 ? 17.823 -3.583 -20.457 1.00 80.62 167 LYS A C 1
ATOM 1344 O O . LYS A 1 167 ? 17.741 -3.791 -19.254 1.00 80.62 167 LYS A O 1
ATOM 1349 N N . ALA A 1 168 ? 18.036 -2.370 -20.969 1.00 79.62 168 ALA A N 1
ATOM 1350 C CA . ALA A 1 168 ? 18.194 -1.184 -20.130 1.00 79.62 168 ALA A CA 1
ATOM 1351 C C . ALA A 1 168 ? 16.922 -0.898 -19.309 1.00 79.62 168 ALA A C 1
ATOM 1353 O O . ALA A 1 168 ? 17.011 -0.515 -18.145 1.00 79.62 168 ALA A O 1
ATOM 1354 N N . LYS A 1 169 ? 15.743 -1.123 -19.903 1.00 80.88 169 LYS A N 1
ATOM 1355 C CA . LYS A 1 169 ? 14.447 -1.005 -19.225 1.00 80.88 169 LYS A CA 1
ATOM 1356 C C . LYS A 1 169 ? 14.303 -2.058 -18.122 1.00 80.88 169 LYS A C 1
ATOM 1358 O O . LYS A 1 169 ? 13.878 -1.714 -17.027 1.00 80.88 169 LYS A O 1
ATOM 1363 N N . GLY A 1 170 ? 14.719 -3.299 -18.383 1.00 76.56 170 GLY A N 1
ATOM 1364 C CA . GLY A 1 170 ? 14.736 -4.377 -17.388 1.00 76.56 170 GLY A CA 1
ATOM 1365 C C . GLY A 1 170 ? 15.594 -4.048 -16.162 1.00 76.56 170 GLY A C 1
ATOM 1366 O O . GLY A 1 170 ? 15.130 -4.200 -15.039 1.00 76.56 170 GLY A O 1
ATOM 1367 N N . GLU A 1 171 ? 16.796 -3.499 -16.358 1.00 80.75 171 GLU A N 1
ATOM 1368 C CA . GLU A 1 171 ? 17.664 -3.068 -15.246 1.00 80.75 171 GLU A CA 1
ATOM 1369 C C . GLU A 1 171 ? 17.006 -1.981 -14.374 1.00 80.75 171 GLU A C 1
ATOM 1371 O O . GLU A 1 171 ? 17.133 -1.995 -13.149 1.00 80.75 171 GLU A O 1
ATOM 1376 N N . LEU A 1 172 ? 16.284 -1.039 -14.993 1.00 81.81 172 LEU A N 1
ATOM 1377 C CA . LEU A 1 172 ? 15.523 -0.024 -14.263 1.00 81.81 172 LEU A CA 1
ATOM 1378 C C . LEU A 1 172 ? 14.374 -0.657 -13.464 1.00 81.81 172 LEU A C 1
ATOM 1380 O O . LEU A 1 172 ? 14.185 -0.292 -12.304 1.00 81.81 172 LEU A O 1
ATOM 1384 N N . CYS A 1 173 ? 13.641 -1.605 -14.059 1.00 75.94 173 CYS A N 1
ATOM 1385 C CA . CYS A 1 173 ? 12.569 -2.344 -13.387 1.00 75.94 173 CYS A CA 1
ATOM 1386 C C . CYS A 1 173 ? 13.074 -3.090 -12.152 1.00 75.94 173 CYS A C 1
ATOM 1388 O O . CYS A 1 173 ? 12.498 -2.927 -11.081 1.00 75.94 173 CYS A O 1
ATOM 1390 N N . GLU A 1 174 ? 14.179 -3.829 -12.269 1.00 78.56 174 GLU A N 1
ATOM 1391 C CA . GLU A 1 174 ? 14.763 -4.586 -11.153 1.00 78.56 174 GLU A CA 1
ATOM 1392 C C . GLU A 1 174 ? 15.108 -3.675 -9.962 1.00 78.56 174 GLU A C 1
ATOM 1394 O O . GLU A 1 174 ? 14.791 -3.978 -8.808 1.00 78.56 174 GLU A O 1
ATOM 1399 N N . ILE A 1 175 ? 15.723 -2.515 -10.229 1.00 83.44 175 ILE A N 1
ATOM 1400 C CA . ILE A 1 175 ? 16.033 -1.538 -9.177 1.00 83.44 175 ILE A CA 1
ATOM 1401 C C . ILE A 1 175 ? 14.744 -0.974 -8.576 1.00 83.44 175 ILE A C 1
ATOM 1403 O O . ILE A 1 175 ? 14.629 -0.847 -7.356 1.00 83.44 175 ILE A O 1
ATOM 1407 N N . ALA A 1 176 ? 13.770 -0.629 -9.415 1.00 79.75 176 ALA A N 1
ATOM 1408 C CA . ALA A 1 176 ? 12.514 -0.053 -8.967 1.00 79.75 176 ALA A CA 1
ATOM 1409 C C . ALA A 1 176 ? 11.745 -1.042 -8.060 1.00 79.75 176 ALA A C 1
ATOM 1411 O O . ALA A 1 176 ? 11.299 -0.658 -6.977 1.00 79.75 176 ALA A O 1
ATOM 1412 N N . GLU A 1 177 ? 11.680 -2.323 -8.425 1.00 76.06 177 GLU A N 1
ATOM 1413 C CA . GLU A 1 177 ? 11.098 -3.403 -7.616 1.00 76.06 177 GLU A CA 1
ATOM 1414 C C . GLU A 1 177 ? 11.812 -3.572 -6.268 1.00 76.06 177 GLU A C 1
ATOM 1416 O O . GLU A 1 177 ? 11.175 -3.727 -5.219 1.00 76.06 177 GLU A O 1
ATOM 1421 N N . GLN A 1 178 ? 13.144 -3.488 -6.259 1.00 83.06 178 GLN A N 1
ATOM 1422 C CA . GLN A 1 178 ? 13.912 -3.541 -5.020 1.00 83.06 178 GLN A CA 1
ATOM 1423 C C . GLN A 1 178 ? 13.553 -2.376 -4.084 1.00 83.06 178 GLN A C 1
ATOM 1425 O O . GLN A 1 178 ? 13.383 -2.577 -2.877 1.00 83.06 178 GLN A O 1
ATOM 1430 N N . LEU A 1 179 ? 13.418 -1.164 -4.629 1.00 86.00 179 LEU A N 1
ATOM 1431 C CA . LEU A 1 179 ? 13.047 0.028 -3.863 1.00 86.00 179 LEU A CA 1
ATOM 1432 C C . LEU A 1 179 ? 11.605 -0.038 -3.362 1.00 86.00 179 LEU A C 1
ATOM 1434 O O . LEU A 1 179 ? 11.347 0.334 -2.217 1.00 86.00 179 LEU A O 1
ATOM 1438 N N . LEU A 1 180 ? 10.689 -0.559 -4.180 1.00 82.12 180 LEU A N 1
ATOM 1439 C CA . LEU A 1 180 ? 9.302 -0.825 -3.812 1.00 82.12 180 LEU A CA 1
ATOM 1440 C C . LEU A 1 180 ? 9.224 -1.739 -2.588 1.00 82.12 180 LEU A C 1
ATOM 1442 O O . LEU A 1 180 ? 8.582 -1.410 -1.588 1.00 82.12 180 LEU A O 1
ATOM 1446 N N . ARG A 1 181 ? 9.935 -2.868 -2.650 1.00 82.00 181 ARG A N 1
ATOM 1447 C CA . ARG A 1 181 ? 10.033 -3.827 -1.550 1.00 82.00 181 ARG A CA 1
ATOM 1448 C C . ARG A 1 181 ? 10.622 -3.177 -0.302 1.00 82.00 181 ARG A C 1
ATOM 1450 O O . ARG A 1 181 ? 10.090 -3.362 0.790 1.00 82.00 181 ARG A O 1
ATOM 1457 N N . GLU A 1 182 ? 11.710 -2.422 -0.442 1.00 85.69 182 GLU A N 1
ATOM 1458 C CA . GLU A 1 182 ? 12.355 -1.745 0.686 1.00 85.69 182 GLU A CA 1
ATOM 1459 C C . GLU A 1 182 ? 11.417 -0.716 1.343 1.00 85.69 182 GLU A C 1
ATOM 1461 O O . GLU A 1 182 ? 11.289 -0.699 2.569 1.00 85.69 182 GLU A O 1
ATOM 1466 N N . ALA A 1 183 ? 10.712 0.095 0.549 1.00 85.75 183 ALA A N 1
ATOM 1467 C CA . ALA A 1 183 ? 9.736 1.064 1.043 1.00 85.75 183 ALA A CA 1
ATOM 1468 C C . ALA A 1 183 ? 8.568 0.384 1.765 1.00 85.75 183 ALA A C 1
ATOM 1470 O O . ALA A 1 183 ? 8.210 0.794 2.872 1.00 85.75 183 ALA A O 1
ATOM 1471 N N . PHE A 1 184 ? 8.021 -0.691 1.189 1.00 85.00 184 PHE A N 1
ATOM 1472 C CA . PHE A 1 184 ? 6.944 -1.460 1.809 1.00 85.00 184 PHE A CA 1
ATOM 1473 C C . PHE A 1 184 ? 7.372 -2.042 3.162 1.00 85.00 184 PHE A C 1
ATOM 1475 O O . PHE A 1 184 ? 6.670 -1.869 4.159 1.00 85.00 184 PHE A O 1
ATOM 1482 N N . LEU A 1 185 ? 8.554 -2.666 3.230 1.00 83.25 185 LEU A N 1
ATOM 1483 C CA . LEU A 1 185 ? 9.086 -3.230 4.474 1.00 83.25 185 LEU A CA 1
ATOM 1484 C C . LEU A 1 185 ? 9.270 -2.157 5.552 1.00 83.25 185 LEU A C 1
ATOM 1486 O O . LEU A 1 185 ? 8.817 -2.341 6.681 1.00 83.25 185 LEU A O 1
ATOM 1490 N N . ARG A 1 186 ? 9.865 -1.008 5.203 1.00 86.12 186 ARG A N 1
ATOM 1491 C CA . ARG A 1 186 ? 10.030 0.115 6.140 1.00 86.12 186 ARG A CA 1
ATOM 1492 C C . ARG A 1 186 ? 8.686 0.625 6.640 1.00 86.12 186 ARG A C 1
ATOM 1494 O O . ARG A 1 186 ? 8.534 0.893 7.830 1.00 86.12 186 ARG A O 1
ATOM 1501 N N . LYS A 1 187 ? 7.701 0.769 5.751 1.00 81.94 187 LYS A N 1
ATOM 1502 C CA . LYS A 1 187 ? 6.352 1.175 6.147 1.00 81.94 187 LYS A CA 1
ATOM 1503 C C . LYS A 1 187 ? 5.752 0.174 7.130 1.00 81.94 187 LYS A C 1
ATOM 1505 O O . LYS A 1 187 ? 5.235 0.576 8.171 1.00 81.94 187 LYS A O 1
ATOM 1510 N N . GLN A 1 188 ? 5.888 -1.117 6.865 1.00 76.81 188 GLN A N 1
ATOM 1511 C CA . GLN A 1 188 ? 5.363 -2.141 7.753 1.00 76.81 188 GLN A CA 1
ATOM 1512 C C . GLN A 1 188 ? 6.017 -2.132 9.137 1.00 76.81 188 GLN A C 1
ATOM 1514 O O . GLN A 1 188 ? 5.312 -2.195 10.142 1.00 76.81 188 GLN A O 1
ATOM 1519 N N . GLU A 1 189 ? 7.334 -1.944 9.214 1.00 82.88 189 GLU A N 1
ATOM 1520 C CA . GLU A 1 189 ? 8.030 -1.758 10.493 1.00 82.88 189 GLU A CA 1
ATOM 1521 C C . GLU A 1 189 ? 7.476 -0.554 11.273 1.00 82.88 189 GLU A C 1
ATOM 1523 O O . GLU A 1 189 ? 7.335 -0.612 12.499 1.00 82.88 189 GLU A O 1
ATOM 1528 N N . THR A 1 190 ? 7.104 0.534 10.582 1.00 78.88 190 THR A N 1
ATOM 1529 C CA . THR A 1 190 ? 6.445 1.669 11.247 1.00 78.88 190 THR A CA 1
ATOM 1530 C C . THR A 1 190 ? 5.064 1.310 11.788 1.00 78.88 190 THR A C 1
ATOM 1532 O O . THR A 1 190 ? 4.741 1.746 12.896 1.00 78.88 190 THR A O 1
ATOM 1535 N N . TYR A 1 191 ? 4.282 0.487 11.082 1.00 74.88 191 TYR A N 1
ATOM 1536 C CA . TYR A 1 191 ? 2.994 -0.006 11.580 1.00 74.88 191 TYR A CA 1
ATOM 1537 C C . TYR A 1 191 ? 3.169 -0.881 12.816 1.00 74.88 191 TYR A C 1
ATOM 1539 O O . TYR A 1 191 ? 2.552 -0.605 13.842 1.00 74.88 191 TYR A O 1
ATOM 1547 N N . GLU A 1 192 ? 4.062 -1.871 12.765 1.00 77.75 192 GLU A N 1
ATOM 1548 C CA . GLU A 1 192 ? 4.343 -2.765 13.895 1.00 77.75 192 GLU A CA 1
ATOM 1549 C C . GLU A 1 192 ? 4.795 -1.967 15.136 1.00 77.75 192 GLU A C 1
ATOM 1551 O O . GLU A 1 192 ? 4.348 -2.210 16.263 1.00 77.75 192 GLU A O 1
ATOM 1556 N N . ALA A 1 193 ? 5.635 -0.944 14.941 1.00 82.00 193 ALA A N 1
ATOM 1557 C CA . ALA A 1 193 ? 6.071 -0.054 16.013 1.00 82.00 193 ALA A CA 1
ATOM 1558 C C . ALA A 1 193 ? 4.924 0.807 16.579 1.00 82.00 193 ALA A C 1
ATOM 1560 O O . ALA A 1 193 ? 4.817 0.980 17.800 1.00 82.00 193 ALA A O 1
ATOM 1561 N N . GLN A 1 194 ? 4.064 1.353 15.715 1.00 76.00 194 GLN A N 1
ATOM 1562 C CA . GLN A 1 194 ? 2.894 2.138 16.117 1.00 76.00 194 GLN A CA 1
ATOM 1563 C C . GLN A 1 194 ? 1.867 1.289 16.868 1.00 76.00 194 GLN A C 1
ATOM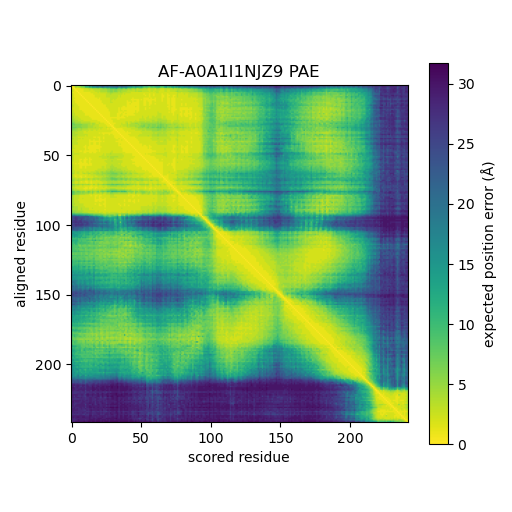 1565 O O . GLN A 1 194 ? 1.357 1.720 17.904 1.00 76.00 194 GLN A O 1
ATOM 1570 N N . GLU A 1 195 ? 1.591 0.082 16.385 1.00 79.12 195 GLU A N 1
ATOM 1571 C CA . GLU A 1 195 ? 0.659 -0.862 16.992 1.00 79.12 195 GLU A CA 1
ATOM 1572 C C . GLU A 1 195 ? 1.137 -1.283 18.384 1.00 79.12 195 GLU A C 1
ATOM 1574 O O . GLU A 1 195 ? 0.381 -1.225 19.356 1.00 79.12 195 GLU A O 1
ATOM 1579 N N . LYS A 1 196 ? 2.427 -1.613 18.519 1.00 84.12 196 LYS A N 1
ATOM 1580 C CA . LYS A 1 196 ? 3.036 -1.912 19.818 1.00 84.12 196 LYS A CA 1
ATOM 1581 C C . LYS A 1 196 ? 2.863 -0.751 20.799 1.00 84.12 196 LYS A C 1
ATOM 1583 O O . LYS A 1 196 ? 2.428 -0.956 21.932 1.00 84.12 196 LYS A O 1
ATOM 1588 N N . LYS A 1 197 ? 3.140 0.476 20.350 1.00 83.44 197 LYS A N 1
ATOM 1589 C CA . LYS A 1 197 ? 2.958 1.690 21.156 1.00 83.44 197 LYS A CA 1
ATOM 1590 C C . LYS A 1 197 ? 1.491 1.912 21.540 1.00 83.44 197 LYS A C 1
ATOM 1592 O O . LYS A 1 197 ? 1.211 2.351 22.653 1.00 83.44 197 LYS A O 1
ATOM 1597 N N . TYR A 1 198 ? 0.552 1.610 20.644 1.00 77.00 198 TYR A N 1
ATOM 1598 C CA . TYR A 1 198 ? -0.879 1.696 20.928 1.00 77.00 198 TYR A CA 1
ATOM 1599 C C . TYR A 1 198 ? -1.306 0.674 21.984 1.00 77.00 198 TYR A C 1
ATOM 1601 O O . TYR A 1 198 ? -1.947 1.059 22.957 1.00 77.00 198 TYR A O 1
ATOM 1609 N N . LYS A 1 199 ? -0.883 -0.589 21.862 1.00 79.75 199 LYS A N 1
ATOM 1610 C CA . LYS A 1 199 ? -1.139 -1.642 22.861 1.00 79.75 199 LYS A CA 1
ATOM 1611 C C . LYS A 1 199 ? -0.596 -1.261 24.244 1.00 79.75 199 LYS A C 1
ATOM 1613 O O . LYS A 1 199 ? -1.267 -1.462 25.257 1.00 79.75 199 LYS A O 1
ATOM 1618 N N . GLU A 1 200 ? 0.592 -0.657 24.301 1.00 88.12 200 GLU A N 1
ATOM 1619 C CA . GLU A 1 200 ? 1.169 -0.117 25.541 1.00 88.12 200 GLU A CA 1
ATOM 1620 C C . GLU A 1 200 ? 0.314 1.020 26.129 1.00 88.12 200 GLU A C 1
ATOM 1622 O O . GLU A 1 200 ? -0.003 1.005 27.323 1.00 88.12 200 GLU A O 1
ATOM 1627 N N . LEU A 1 201 ? -0.102 1.977 25.293 1.00 83.25 201 LEU A N 1
ATOM 1628 C CA . LEU A 1 201 ? -0.957 3.095 25.696 1.00 83.25 201 LEU A CA 1
ATOM 1629 C C . LEU A 1 201 ? -2.331 2.618 26.184 1.00 83.25 201 LEU A C 1
ATOM 1631 O O . LEU A 1 201 ? -2.834 3.111 27.192 1.00 83.25 201 LEU A O 1
ATOM 1635 N N . GLU A 1 202 ? -2.930 1.648 25.499 1.00 82.94 202 GLU A N 1
ATOM 1636 C CA . GLU A 1 202 ? -4.222 1.068 25.848 1.00 82.94 202 GLU A CA 1
ATOM 1637 C C . GLU A 1 202 ? -4.149 0.308 27.179 1.00 82.94 202 GLU A C 1
ATOM 1639 O O . GLU A 1 202 ? -5.014 0.467 28.045 1.00 82.94 202 GLU A O 1
ATOM 1644 N N . SER A 1 203 ? -3.082 -0.469 27.385 1.00 82.44 203 SER A N 1
ATOM 1645 C CA . SER A 1 203 ? -2.776 -1.115 28.663 1.00 82.44 203 SER A CA 1
ATOM 1646 C C . SER A 1 203 ? -2.709 -0.093 29.803 1.00 82.44 203 SER A C 1
ATOM 1648 O O . SER A 1 203 ? -3.340 -0.279 30.851 1.00 82.44 203 SER A O 1
ATOM 1650 N N . GLU A 1 204 ? -1.991 1.015 29.599 1.00 90.31 204 GLU A N 1
ATOM 1651 C CA . GLU A 1 204 ? -1.878 2.071 30.606 1.00 90.31 204 GLU A CA 1
ATOM 1652 C C . GLU A 1 204 ? -3.220 2.790 30.827 1.00 90.31 204 GLU A C 1
ATOM 1654 O O . GLU A 1 204 ? -3.616 3.005 31.971 1.00 90.31 204 GLU A O 1
ATOM 1659 N N . TYR A 1 205 ? -3.993 3.063 29.772 1.00 80.81 205 TYR A N 1
ATOM 1660 C CA . TYR A 1 205 ? -5.347 3.613 29.892 1.00 80.81 205 TYR A CA 1
ATOM 1661 C C . TYR A 1 205 ? -6.270 2.691 30.705 1.00 80.81 205 TYR A C 1
ATOM 1663 O O . TYR A 1 205 ? -6.920 3.140 31.655 1.00 80.81 205 TYR A O 1
ATOM 1671 N N . ARG A 1 206 ? -6.292 1.383 30.406 1.00 82.50 206 ARG A N 1
ATOM 1672 C CA . ARG A 1 206 ? -7.056 0.380 31.173 1.00 82.50 206 ARG A CA 1
ATOM 1673 C C . ARG A 1 206 ? -6.622 0.363 32.641 1.00 82.50 206 ARG A C 1
ATOM 1675 O O . ARG A 1 206 ? -7.469 0.279 33.536 1.00 82.50 206 ARG A O 1
ATOM 1682 N N . ARG A 1 207 ? -5.317 0.472 32.911 1.00 87.44 207 ARG A N 1
ATOM 1683 C CA . ARG A 1 207 ? -4.763 0.555 34.270 1.00 87.44 207 ARG A CA 1
ATOM 1684 C C . ARG A 1 207 ? -5.238 1.812 35.001 1.00 87.44 207 ARG A C 1
ATOM 1686 O O . ARG A 1 207 ? -5.706 1.689 36.134 1.00 87.44 207 ARG A O 1
ATOM 1693 N N . LEU A 1 208 ? -5.158 2.983 34.369 1.00 84.81 208 LEU A N 1
ATOM 1694 C CA . LEU A 1 208 ? -5.601 4.262 34.933 1.00 84.81 208 LEU A CA 1
ATOM 1695 C C . LEU A 1 208 ? -7.109 4.264 35.211 1.00 84.81 208 LEU A C 1
ATOM 1697 O O . LEU A 1 208 ? -7.521 4.594 36.321 1.00 84.81 208 LEU A O 1
ATOM 1701 N N . LYS A 1 209 ? -7.929 3.774 34.276 1.00 79.38 209 LYS A N 1
ATOM 1702 C CA . LYS A 1 209 ? -9.385 3.621 34.448 1.00 79.38 209 LYS A CA 1
ATOM 1703 C C . LYS A 1 209 ? -9.742 2.690 35.615 1.00 79.38 209 LYS A C 1
ATOM 1705 O O . LYS A 1 209 ? -10.680 2.933 36.378 1.00 79.38 209 LYS A O 1
ATOM 1710 N N . LYS A 1 210 ? -8.959 1.622 35.816 1.00 79.56 210 LYS A N 1
ATOM 1711 C CA . LYS A 1 210 ? -9.090 0.725 36.980 1.00 79.56 210 LYS A CA 1
ATOM 1712 C C . LYS A 1 210 ? -8.672 1.391 38.298 1.00 79.56 210 LYS A C 1
ATOM 1714 O O . LYS A 1 210 ? -9.163 0.999 39.356 1.00 79.56 210 LYS A O 1
ATOM 1719 N N . MET A 1 211 ? -7.756 2.361 38.264 1.00 73.81 211 MET A N 1
ATOM 1720 C CA . MET A 1 211 ? -7.407 3.166 39.438 1.00 73.81 211 MET A CA 1
ATOM 1721 C C . MET A 1 211 ? -8.501 4.187 39.751 1.00 73.81 211 MET A C 1
ATOM 1723 O O . MET A 1 211 ? -8.920 4.256 40.898 1.00 73.81 211 MET A O 1
ATOM 1727 N N . GLU A 1 212 ? -9.016 4.902 38.752 1.00 69.69 212 GLU A N 1
ATOM 1728 C CA . GLU A 1 212 ? -10.111 5.874 38.889 1.00 69.69 212 GLU A CA 1
ATOM 1729 C C . GLU A 1 212 ? -11.357 5.245 39.534 1.00 69.69 212 GLU A C 1
ATOM 1731 O O . GLU A 1 212 ? -11.841 5.713 40.563 1.00 69.69 212 GLU A O 1
ATOM 1736 N N . THR A 1 213 ? -11.786 4.084 39.031 1.00 56.62 213 THR A N 1
ATOM 1737 C CA . THR A 1 213 ? -12.924 3.323 39.587 1.00 56.62 213 THR A CA 1
ATOM 1738 C C . THR A 1 213 ? -12.684 2.763 40.996 1.00 56.62 213 THR A C 1
ATOM 1740 O O . THR A 1 213 ? -13.634 2.370 41.673 1.00 56.62 213 THR A O 1
ATOM 1743 N N . ARG A 1 214 ? -11.436 2.746 41.490 1.00 53.16 214 ARG A N 1
ATOM 1744 C CA . ARG A 1 214 ? -11.107 2.341 42.869 1.00 53.16 214 ARG A CA 1
ATOM 1745 C C . ARG A 1 214 ? -11.300 3.480 43.882 1.00 53.16 214 ARG A C 1
ATOM 1747 O O . ARG A 1 214 ? -11.427 3.191 45.070 1.00 53.16 214 ARG A O 1
ATOM 1754 N N . TYR A 1 215 ? -11.352 4.741 43.446 1.00 52.16 215 TYR A N 1
ATOM 1755 C CA . TYR A 1 215 ? -11.481 5.906 44.334 1.00 52.16 215 TYR A CA 1
ATOM 1756 C C . TYR A 1 215 ? -12.930 6.355 44.607 1.00 52.16 215 TYR A C 1
ATOM 1758 O O . TYR A 1 215 ? -13.132 7.269 45.402 1.00 52.16 215 TYR A O 1
ATOM 1766 N N . GLU A 1 216 ? -13.948 5.662 44.084 1.00 53.78 216 GLU A N 1
ATOM 1767 C CA . GLU A 1 216 ? -15.364 5.907 44.422 1.00 53.78 216 GLU A CA 1
ATOM 1768 C C . GLU A 1 216 ? -15.915 4.979 45.520 1.00 53.78 216 GLU A C 1
ATOM 1770 O O . GLU A 1 216 ? -17.064 4.538 45.490 1.00 53.78 216 GLU A O 1
ATOM 1775 N N . VAL A 1 217 ? -15.126 4.698 46.556 1.00 48.59 217 VAL A N 1
ATOM 1776 C CA . VAL A 1 217 ? -15.706 4.257 47.832 1.00 48.59 217 VAL A CA 1
ATOM 1777 C C . VAL A 1 217 ? -15.632 5.431 48.789 1.00 48.59 217 VAL A C 1
ATOM 1779 O O . VAL A 1 217 ? -14.789 5.480 49.682 1.00 48.59 217 VAL A O 1
ATOM 1782 N N . GLY A 1 218 ? -16.544 6.392 48.610 1.00 58.34 218 GLY A N 1
ATOM 1783 C CA . GLY A 1 218 ? -16.924 7.258 49.719 1.00 58.34 218 GLY A CA 1
ATOM 1784 C C . GLY A 1 218 ? -17.217 6.344 50.906 1.00 58.34 218 GLY A C 1
ATOM 1785 O O . GLY A 1 218 ? -18.035 5.430 50.780 1.00 58.34 218 GLY A O 1
ATOM 1786 N N . HIS A 1 219 ? -16.462 6.499 51.996 1.00 65.75 219 HIS A N 1
ATOM 1787 C CA . HIS A 1 219 ? -16.520 5.610 53.153 1.00 65.75 219 HIS A CA 1
ATOM 1788 C C . HIS A 1 219 ? -17.991 5.430 53.540 1.00 65.75 219 HIS A C 1
ATOM 1790 O O . HIS A 1 219 ? -18.624 6.383 53.995 1.00 65.75 219 HIS A O 1
ATOM 1796 N N . LYS A 1 220 ? -18.571 4.245 53.289 1.00 73.69 220 LYS A N 1
ATOM 1797 C CA . LYS A 1 220 ? -19.984 4.002 53.598 1.00 73.69 220 LYS A CA 1
ATOM 1798 C C . LYS A 1 220 ? -20.143 4.209 55.098 1.00 73.69 220 LYS A C 1
ATOM 1800 O O . LYS A 1 220 ? -19.564 3.461 55.881 1.00 73.69 220 LYS A O 1
ATOM 1805 N N . VAL A 1 221 ? -20.854 5.266 55.483 1.00 74.88 221 VAL A N 1
ATOM 1806 C CA . VAL A 1 221 ? -21.147 5.564 56.885 1.00 74.88 221 VAL A CA 1
ATOM 1807 C C . VAL A 1 221 ? -22.347 4.715 57.269 1.00 74.88 221 VAL A C 1
ATOM 1809 O O . VAL A 1 221 ? -23.466 4.960 56.814 1.00 74.88 221 VAL A O 1
ATOM 1812 N N . TYR A 1 222 ? -22.126 3.688 58.082 1.00 82.00 222 TYR A N 1
ATOM 1813 C CA . TYR A 1 222 ? -23.203 2.831 58.551 1.00 82.00 222 TYR A CA 1
ATOM 1814 C C . TYR A 1 222 ? -23.951 3.493 59.711 1.00 82.00 222 TYR A C 1
ATOM 1816 O O . TYR A 1 222 ? -23.426 4.301 60.474 1.00 82.00 222 TYR A O 1
ATOM 1824 N N . SER A 1 223 ? -25.216 3.114 59.885 1.00 87.25 223 SER A N 1
ATOM 1825 C CA . SER A 1 223 ? -26.155 3.696 60.857 1.00 87.25 223 SER A CA 1
ATOM 1826 C C . SER A 1 223 ? -25.593 3.822 62.293 1.00 87.25 223 SER A C 1
ATOM 1828 O O . SER A 1 223 ? -25.921 4.759 63.025 1.00 87.25 223 SER A O 1
ATOM 1830 N N . ASN A 1 224 ? -24.728 2.894 62.718 1.00 89.44 224 ASN A N 1
ATOM 1831 C CA . ASN A 1 224 ? -24.132 2.883 64.058 1.00 89.44 224 ASN A CA 1
ATOM 1832 C C . ASN A 1 224 ? -22.722 3.496 64.148 1.00 89.44 224 ASN A C 1
ATOM 1834 O O . ASN A 1 224 ? -22.234 3.619 65.274 1.00 89.44 224 ASN A O 1
ATOM 1838 N N . ASP A 1 225 ? -22.099 3.876 63.033 1.00 91.12 225 ASP A N 1
ATOM 1839 C CA . ASP A 1 225 ? -20.737 4.420 63.007 1.00 91.12 225 ASP A CA 1
ATOM 1840 C C . ASP A 1 225 ? -20.682 5.813 63.651 1.00 91.12 225 ASP A C 1
ATOM 1842 O O . ASP A 1 225 ? -21.704 6.511 63.692 1.00 91.12 225 ASP A O 1
ATOM 1846 N N . PRO A 1 226 ? -19.524 6.252 64.178 1.00 90.12 226 PRO A N 1
ATOM 1847 C CA . PRO A 1 226 ? -19.332 7.631 64.616 1.00 90.12 226 PRO A CA 1
ATOM 1848 C C . PRO A 1 226 ? -19.692 8.625 63.504 1.00 90.12 226 PRO A C 1
ATOM 1850 O O . PRO A 1 226 ? -19.326 8.451 62.346 1.00 90.12 226 PRO A O 1
ATOM 1853 N N . CYS A 1 227 ? -20.437 9.673 63.849 1.00 88.06 227 CYS A N 1
ATOM 1854 C CA . CYS A 1 227 ? -20.938 10.627 62.870 1.00 88.06 227 CYS A CA 1
ATOM 1855 C C . CYS A 1 227 ? -19.797 11.498 62.306 1.00 88.06 227 CYS A C 1
ATOM 1857 O O . CYS A 1 227 ? -19.088 12.130 63.096 1.00 88.06 227 CYS A O 1
ATOM 1859 N N . PRO A 1 228 ? -19.663 11.627 60.969 1.00 88.19 228 PRO A N 1
ATOM 1860 C CA . PRO A 1 228 ? -18.547 12.339 60.336 1.00 88.19 228 PRO A CA 1
ATOM 1861 C C . PRO A 1 228 ? -18.543 13.858 60.584 1.00 88.19 228 PRO A C 1
ATOM 1863 O O . PRO A 1 228 ? -17.549 14.516 60.314 1.00 88.19 228 PRO A O 1
ATOM 1866 N N . CYS A 1 229 ? -19.613 14.431 61.147 1.00 86.88 229 CYS A N 1
ATOM 1867 C CA . CYS A 1 229 ? -19.676 15.849 61.521 1.00 86.88 229 CYS A CA 1
ATOM 1868 C C . CYS A 1 229 ? -18.943 16.191 62.839 1.00 86.88 229 CYS A C 1
ATOM 1870 O O . CYS A 1 229 ? -19.072 17.308 63.332 1.00 86.88 229 CYS A O 1
ATOM 1872 N N . GLY A 1 230 ? -18.273 15.221 63.477 1.00 82.88 230 GLY A N 1
ATOM 1873 C CA . GLY A 1 230 ? -17.492 15.441 64.703 1.00 82.88 230 GLY A CA 1
ATOM 1874 C C . GLY A 1 230 ? -18.306 15.550 66.000 1.00 82.88 230 GLY A C 1
ATOM 1875 O O . GLY A 1 230 ? -17.766 15.915 67.037 1.00 82.88 230 GLY A O 1
ATOM 1876 N N . SER A 1 231 ? -19.599 15.207 65.993 1.00 87.25 231 SER A N 1
ATOM 1877 C CA . SER A 1 231 ? -20.479 15.359 67.169 1.00 87.25 231 SER A CA 1
ATOM 1878 C C . SER A 1 231 ? -20.269 14.324 68.284 1.00 87.25 231 SER A C 1
ATOM 1880 O O . SER A 1 231 ? -20.942 14.393 69.314 1.00 87.25 231 SER A O 1
ATOM 1882 N N . GLY A 1 232 ? -19.422 13.312 68.061 1.00 87.44 232 GLY A N 1
ATOM 1883 C CA . GLY A 1 232 ? -19.205 12.184 68.978 1.00 87.44 232 GLY A CA 1
ATOM 1884 C C . GLY A 1 232 ? -20.378 11.194 69.086 1.00 87.44 232 GLY A C 1
ATOM 1885 O O . GLY A 1 232 ? -20.313 10.239 69.856 1.00 87.44 232 GLY A O 1
ATOM 1886 N N . LYS A 1 233 ? -21.468 11.391 68.329 1.00 90.44 233 LYS A N 1
ATOM 1887 C CA . LYS A 1 233 ? -22.674 10.538 68.344 1.00 90.44 233 LYS A CA 1
ATOM 1888 C C . LYS A 1 233 ? -22.648 9.517 67.200 1.00 90.44 233 LYS A C 1
ATOM 1890 O O . LYS A 1 233 ? -22.001 9.748 66.186 1.00 90.44 233 LYS A O 1
ATOM 1895 N N . LYS A 1 234 ? -23.406 8.415 67.320 1.00 91.12 234 LYS A N 1
ATOM 1896 C CA . LYS A 1 234 ? -23.653 7.476 66.200 1.00 91.12 234 LYS A CA 1
ATOM 1897 C C . LYS A 1 234 ? -24.409 8.172 65.057 1.00 91.12 234 LYS A C 1
ATOM 1899 O O . LYS A 1 234 ? -25.301 8.974 65.346 1.00 91.12 234 LYS A O 1
ATOM 1904 N N . TYR A 1 235 ? -24.125 7.831 63.798 1.00 92.31 235 TYR A N 1
ATOM 1905 C CA . TYR A 1 235 ? -24.667 8.483 62.596 1.00 92.31 235 TYR A CA 1
ATOM 1906 C C . TYR A 1 235 ? -26.199 8.589 62.609 1.00 92.31 235 TYR A C 1
ATOM 1908 O O . TYR A 1 235 ? -26.735 9.693 62.501 1.00 92.31 235 TYR A O 1
ATOM 1916 N N . LYS A 1 236 ? -26.913 7.494 62.906 1.00 91.75 236 LYS A N 1
ATOM 1917 C CA . LYS A 1 236 ? -28.388 7.464 63.019 1.00 91.75 236 LYS A CA 1
ATOM 1918 C C . LYS A 1 236 ? -28.987 8.350 64.106 1.00 91.75 236 LYS A C 1
ATOM 1920 O O . LYS A 1 236 ? -30.191 8.559 64.145 1.00 91.75 236 LYS A O 1
ATOM 1925 N N . LYS A 1 237 ? -28.173 8.803 65.064 1.00 92.81 237 LYS A N 1
ATOM 1926 C CA . LYS A 1 237 ? -28.597 9.713 66.137 1.00 92.81 237 LYS A CA 1
ATOM 1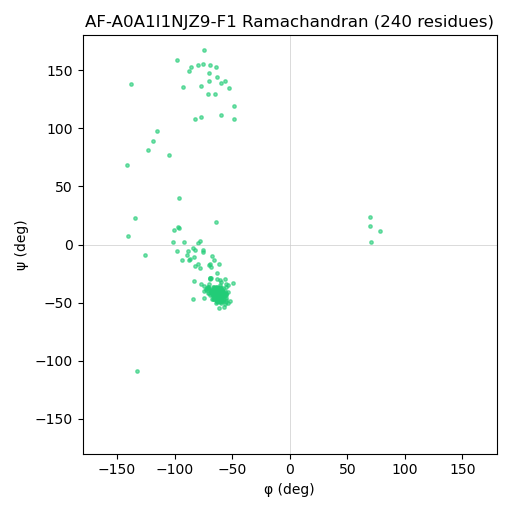927 C C . LYS A 1 237 ? -28.173 11.166 65.876 1.00 92.81 237 LYS A C 1
ATOM 1929 O O . LYS A 1 237 ? -28.441 12.011 66.731 1.00 92.81 237 LYS A O 1
ATOM 1934 N N . CYS A 1 238 ? -27.532 11.449 64.742 1.00 93.19 238 CYS A N 1
ATOM 1935 C CA . CYS A 1 238 ? -27.034 12.766 64.349 1.00 93.19 238 CYS A CA 1
ATOM 1936 C C . CYS A 1 238 ? -27.433 13.085 62.897 1.00 93.19 238 CYS A C 1
ATOM 1938 O O . CYS A 1 238 ? -28.614 13.299 62.658 1.00 93.19 238 CYS A O 1
ATOM 1940 N N . CYS A 1 239 ? -26.496 13.093 61.941 1.00 87.75 239 CYS A N 1
ATOM 1941 C CA . CYS A 1 239 ? -26.758 13.476 60.545 1.00 87.75 239 CYS A CA 1
ATOM 1942 C C . CYS A 1 239 ? -27.623 12.473 59.765 1.00 87.75 239 CYS A C 1
ATOM 1944 O O . CYS A 1 239 ? -28.145 12.827 58.719 1.00 87.75 239 CYS A O 1
ATOM 1946 N N . GLY A 1 240 ? -27.771 11.239 60.257 1.00 86.12 240 GLY A N 1
ATOM 1947 C CA . GLY A 1 240 ? -28.652 10.218 59.685 1.00 86.12 240 GLY A CA 1
ATOM 1948 C C . GLY A 1 240 ? -30.018 10.121 60.370 1.00 86.12 240 GLY A C 1
ATOM 1949 O O . GLY A 1 240 ? -30.676 9.091 60.237 1.00 86.12 240 GLY A O 1
ATOM 1950 N N . LYS A 1 241 ? -30.418 11.122 61.169 1.00 84.69 241 LYS A N 1
ATOM 1951 C CA . LYS A 1 241 ? -31.791 11.219 61.679 1.00 84.69 241 LYS A CA 1
ATOM 1952 C C . LYS A 1 241 ? -32.696 11.738 60.561 1.00 84.69 241 LYS A C 1
ATOM 1954 O O . LYS A 1 241 ? -32.587 12.907 60.202 1.00 84.69 241 LYS A O 1
ATOM 1959 N N . ALA A 1 242 ? -33.561 10.870 60.050 1.00 61.03 242 ALA A N 1
ATOM 1960 C CA . ALA A 1 242 ? -34.854 11.298 59.527 1.00 61.03 242 ALA A CA 1
ATOM 1961 C C . ALA A 1 242 ? -35.797 11.578 60.706 1.00 61.03 242 ALA A C 1
ATOM 1963 O O . ALA A 1 242 ? -35.664 10.867 61.736 1.00 61.03 242 ALA A O 1
#

Sequence (242 aa):
MDKITEVVKRVTEMEGIYDQALKIIDNAENSPEEFLGFQKELMRLADYYSSQDWKDDFALDEEGKLPQDLKRGVLSEDGVYNLLEQNKELLKERGNEGLEEADETLDQIFEMVKDYPDLLQKLVDAQNDYANKLECMVEATKQQLAESGEDILSDKDSVALETLQYKAKGELCEIAEQLLREAFLRKQETYEAQEKKYKELESEYRRLKKMETRYEVGHKVYSNDPCPCGSGKKYKKCCGKA

Secondary structure (DSSP, 8-state):
--HHHHHHHHHHHHHHHHHHHHHHHHTGGG-HHHHHHTHHHHHHHHHHHHSHHHHHHHHHHHTT-S-TT---GGGSSSHHHHHHHHHHHHHHHTTT---S-HHHHHHHHHHHHTT-HHHHHHHHHHHHHHHHHHHHHHHHHHHHHHHHT-SS--HHHHHHHHHHHHHHHHHHHHHHHHHHHHHHHHHHHHHHHHHHHHHHHHHHHHHHHHHHTTS-------TTSBPTTS-SSBGGGTTT--

Mean predicted aligned error: 12.21 Å